Protein AF-A0A449A9C9-F1 (afdb_monomer)

Mean predicted aligned error: 10.98 Å

Secondary structure (DSSP, 8-state):
--------------------------PPP-BPPS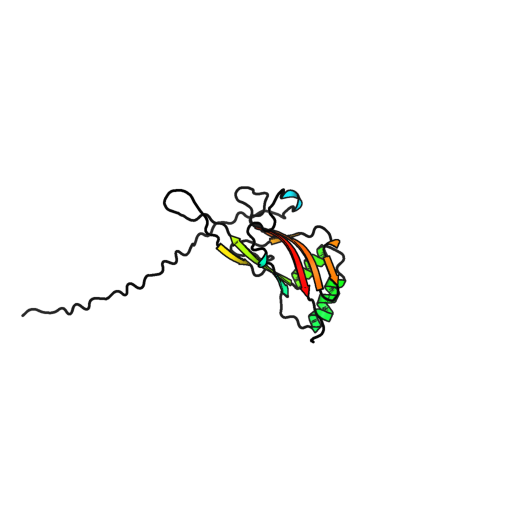---TTS--SPPTTBTB-GGG-EEEESS---HHHIIIIIHHHHHT--SHHHHHHHHHHHEEEEEEEEEEE----SSS----EEEEEEES-TTS--TTT-PEEEE-S-GGGEEEETTEEEEEEEEEESBEETTEEEEESSEEEEEEEEE------

Solvent-accessible surface area (backbone atoms only — not comparable to full-atom values): 11476 Å² total; per-residue (Å²): 142,85,79,87,77,87,79,78,72,78,79,70,75,78,63,77,72,75,74,70,74,70,83,81,68,87,69,82,76,50,69,56,83,76,81,85,62,81,87,67,46,70,95,62,62,77,34,30,44,38,47,76,89,46,63,42,62,46,63,68,59,94,68,51,55,65,50,24,50,73,50,49,38,54,54,61,69,66,49,84,46,62,67,52,46,54,48,53,40,68,74,47,42,32,42,25,37,32,36,43,45,78,56,83,72,94,70,89,74,82,92,79,74,82,60,68,46,80,43,79,38,74,36,43,81,43,78,40,99,88,52,43,26,38,49,81,46,61,97,50,64,83,45,46,47,74,55,96,44,30,42,36,35,48,38,36,38,36,23,40,27,30,28,93,92,40,77,75,31,51,48,31,30,36,67,48,75,46,65,43,75,42,41,73,81,85,126

Foldseek 3Di:
DDDDDDPPPPPPPPPPPPPPVVPPDLDDFDFFPDDAPPVQAPPDDAQQQWDPVFKAKDWPDPDDLCCLVPPLLVQLVPDDDPVSVVVSCVVTMFIKTWGFAADADDDPDDDDDDDTDTDIGRGLQAQDSRFGHKDKDAPDPVQWDADPQKTKHWIKIATSGPDPVDSSHGSGIHTDIYIDRRHDDDD

Organism: NCBI:txid2112

Sequence (187 aa):
MKKIIKLLAPIAALSPTLIASSCFLDGSYNIHQGNWDFNSFGNIENYKNIDKNSIKINFKNNYSVDFQNNVIAPKIKNVKTIEDLKRVINEHFIISITALRPHSGWGDGYAQFNHIHIENIPNVFLDHEKVLHFQMHIDSIENFKFENNIMRLKAKFASKNFDKNNKNQPLYYFEHELQIKVGGQNG

pLDDT: mean 81.36, std 21.37, range [32.97, 98.19]

Structure (mmCIF, N/CA/C/O backbone):
data_AF-A0A449A9C9-F1
#
_entry.id   AF-A0A449A9C9-F1
#
loop_
_atom_site.group_PDB
_atom_site.id
_atom_site.type_symbol
_atom_site.label_atom_id
_atom_site.label_alt_id
_atom_site.label_comp_id
_atom_site.label_asym_id
_atom_site.label_entity_id
_atom_site.label_seq_id
_atom_site.pdbx_PDB_ins_code
_atom_site.Cartn_x
_atom_site.Cartn_y
_atom_site.Cartn_z
_atom_site.occupancy
_atom_site.B_iso_or_equiv
_atom_site.auth_seq_id
_atom_site.auth_comp_id
_atom_site.auth_asym_id
_atom_site.auth_atom_id
_atom_site.pdbx_PDB_model_num
ATOM 1 N N . MET A 1 1 ? -3.909 -66.133 -53.786 1.00 42.31 1 MET A N 1
ATOM 2 C CA . MET A 1 1 ? -2.986 -65.762 -52.688 1.00 42.31 1 MET A CA 1
ATOM 3 C C . MET A 1 1 ? -2.511 -64.332 -52.885 1.00 42.31 1 MET A C 1
ATOM 5 O O . MET A 1 1 ? -1.804 -64.094 -53.853 1.00 42.31 1 MET A O 1
ATOM 9 N N . LYS A 1 2 ? -2.885 -63.410 -51.993 1.00 36.81 2 LYS A N 1
ATOM 10 C CA . LYS A 1 2 ? -2.014 -62.383 -51.387 1.00 36.81 2 LYS A CA 1
ATOM 11 C C . LYS A 1 2 ? -2.851 -61.545 -50.413 1.00 36.81 2 LYS A C 1
ATOM 13 O O . LYS A 1 2 ? -4.036 -61.320 -50.620 1.00 36.81 2 LYS A O 1
ATOM 18 N N . LYS A 1 3 ? -2.217 -61.262 -49.284 1.00 37.94 3 LYS A N 1
ATOM 19 C CA . LYS A 1 3 ? -2.740 -60.792 -48.002 1.00 37.94 3 LYS A CA 1
ATOM 20 C C . LYS A 1 3 ? -2.962 -59.272 -47.995 1.00 37.94 3 LYS A C 1
ATOM 22 O O . LYS A 1 3 ? -2.182 -58.593 -48.644 1.00 37.94 3 LYS A O 1
ATOM 27 N N . ILE A 1 4 ? -3.957 -58.838 -47.199 1.00 48.44 4 ILE A N 1
ATOM 28 C CA . ILE A 1 4 ? -3.949 -57.777 -46.152 1.00 48.44 4 ILE A CA 1
ATOM 29 C C . ILE A 1 4 ? -3.429 -56.399 -46.646 1.00 48.44 4 ILE A C 1
ATOM 31 O O . ILE A 1 4 ? -2.386 -56.299 -47.265 1.00 48.44 4 ILE A O 1
ATOM 35 N N . ILE A 1 5 ? -4.109 -55.275 -46.417 1.00 48.53 5 ILE A N 1
ATOM 36 C CA . ILE A 1 5 ? -4.079 -54.543 -45.143 1.00 48.53 5 ILE A CA 1
ATOM 37 C C . ILE A 1 5 ? -5.281 -53.591 -45.089 1.00 48.53 5 ILE A C 1
ATOM 39 O O . ILE A 1 5 ? -5.462 -52.741 -45.957 1.00 48.53 5 ILE A O 1
ATOM 43 N N . LYS A 1 6 ? -6.084 -53.733 -44.024 1.00 43.62 6 LYS A N 1
ATOM 44 C CA . LYS A 1 6 ? -6.987 -52.693 -43.525 1.00 43.62 6 LYS A CA 1
ATOM 45 C C . LYS A 1 6 ? -6.141 -51.455 -43.237 1.00 43.62 6 LYS A C 1
ATOM 47 O O . LYS A 1 6 ? -5.409 -51.443 -42.250 1.00 43.62 6 LYS A O 1
ATOM 52 N N . LEU A 1 7 ? -6.234 -50.431 -44.077 1.00 38.59 7 LEU A N 1
ATOM 53 C CA . LEU A 1 7 ? -5.690 -49.125 -43.742 1.00 38.59 7 LEU 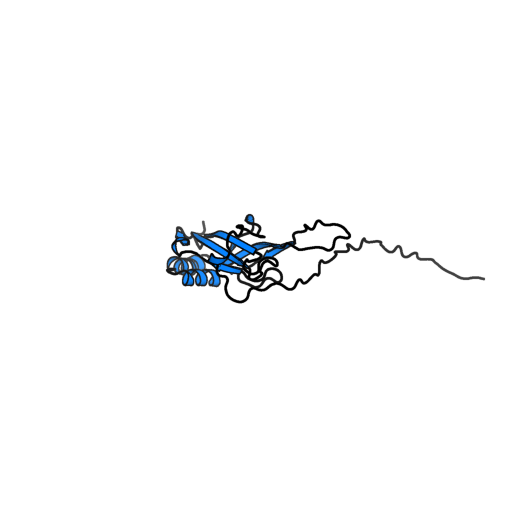A CA 1
ATOM 54 C C . LEU A 1 7 ? -6.722 -48.419 -42.856 1.00 38.59 7 LEU A C 1
ATOM 56 O O . LEU A 1 7 ? -7.637 -47.753 -43.333 1.00 38.59 7 LEU A O 1
ATOM 60 N N . LEU A 1 8 ? -6.609 -48.637 -41.545 1.00 44.25 8 LEU A N 1
ATOM 61 C CA . LEU A 1 8 ? -7.121 -47.695 -40.558 1.00 44.25 8 LEU A CA 1
ATOM 62 C C . LEU A 1 8 ? -6.319 -46.411 -40.765 1.00 44.25 8 LEU A C 1
ATOM 64 O O . LEU A 1 8 ? -5.184 -46.312 -40.304 1.00 44.25 8 LEU A O 1
ATOM 68 N N . ALA A 1 9 ? -6.870 -45.465 -41.521 1.00 50.06 9 ALA A N 1
ATOM 69 C CA . ALA A 1 9 ? -6.337 -44.116 -41.528 1.00 50.06 9 ALA A CA 1
ATOM 70 C C . ALA A 1 9 ? -6.459 -43.588 -40.091 1.00 50.06 9 ALA A C 1
ATOM 72 O O . ALA A 1 9 ? -7.579 -43.538 -39.569 1.00 50.06 9 ALA A O 1
ATOM 73 N N . PRO A 1 10 ? -5.359 -43.205 -39.422 1.00 43.97 10 PRO A N 1
ATOM 74 C CA . PRO A 1 10 ? -5.497 -42.349 -38.272 1.00 43.97 10 PRO A CA 1
ATOM 75 C C . PRO A 1 10 ? -5.980 -41.026 -38.858 1.00 43.97 10 PRO A C 1
ATOM 77 O O . PRO A 1 10 ? -5.211 -40.289 -39.475 1.00 43.97 10 PRO A O 1
ATOM 80 N N . ILE A 1 11 ? -7.268 -40.725 -38.702 1.00 45.84 11 ILE A N 1
ATOM 81 C CA . ILE A 1 11 ? -7.690 -39.330 -38.666 1.00 45.84 11 ILE A CA 1
ATOM 82 C C . ILE A 1 11 ? -7.036 -38.814 -37.391 1.00 45.84 11 ILE A C 1
ATOM 84 O O . ILE A 1 11 ? -7.603 -38.885 -36.303 1.00 45.84 11 ILE A O 1
ATOM 88 N N . ALA A 1 12 ? -5.769 -38.420 -37.521 1.00 43.41 12 ALA A N 1
ATOM 89 C CA . ALA A 1 12 ? -5.121 -37.555 -36.574 1.00 43.41 12 ALA A CA 1
ATOM 90 C C . ALA A 1 12 ? -6.072 -36.374 -36.468 1.00 43.41 12 ALA A C 1
ATOM 92 O O . ALA A 1 12 ? -6.245 -35.611 -37.421 1.00 43.41 12 ALA A O 1
ATOM 93 N N . ALA A 1 13 ? -6.783 -36.317 -35.347 1.00 45.41 13 ALA A N 1
ATOM 94 C CA . ALA A 1 13 ? -7.479 -35.129 -34.946 1.00 45.41 13 ALA A CA 1
ATOM 95 C C . ALA 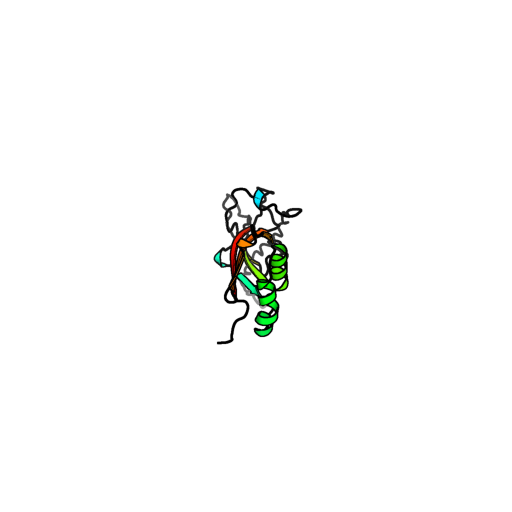A 1 13 ? -6.416 -34.034 -34.980 1.00 45.41 13 ALA A C 1
ATOM 97 O O . ALA A 1 13 ? -5.557 -33.954 -34.106 1.00 45.41 13 ALA A O 1
ATOM 98 N N . LEU A 1 14 ? -6.453 -33.212 -36.026 1.00 42.62 14 LEU A N 1
ATOM 99 C CA . LEU A 1 14 ? -5.894 -31.875 -36.001 1.00 42.62 14 LEU A CA 1
ATOM 100 C C . LEU A 1 14 ? -6.791 -31.084 -35.047 1.00 42.62 14 LEU A C 1
ATOM 102 O O . LEU A 1 14 ? -7.504 -30.169 -35.442 1.00 42.62 14 LEU A O 1
ATOM 106 N N . SER A 1 15 ? -6.811 -31.482 -33.772 1.00 43.31 15 SER A N 1
ATOM 107 C CA . SER A 1 15 ? -7.037 -30.527 -32.711 1.00 43.31 15 SER A CA 1
ATOM 108 C C . SER A 1 15 ? -5.960 -29.482 -32.948 1.00 43.31 15 SER A C 1
ATOM 110 O O . SER A 1 15 ? -4.783 -29.862 -32.937 1.00 43.31 15 SER A O 1
ATOM 112 N N . PRO A 1 16 ? -6.312 -28.218 -33.236 1.00 40.22 16 PRO A N 1
ATOM 113 C CA . PRO A 1 16 ? -5.324 -27.171 -33.180 1.00 40.22 16 PRO A CA 1
ATOM 114 C C . PRO A 1 16 ? -4.798 -27.265 -31.757 1.00 40.22 16 PRO A C 1
ATOM 116 O O . PRO A 1 16 ? -5.500 -26.951 -30.796 1.00 40.22 16 PRO A O 1
ATOM 119 N N . THR A 1 17 ? -3.591 -27.806 -31.607 1.00 41.62 17 THR A N 1
ATOM 120 C CA . THR A 1 17 ? -2.765 -27.485 -30.466 1.00 41.62 17 THR A CA 1
ATOM 121 C C . THR A 1 17 ? -2.724 -25.979 -30.529 1.00 41.62 17 THR A C 1
ATOM 123 O O . THR A 1 17 ? -2.047 -25.410 -31.384 1.00 41.62 17 THR A O 1
ATOM 126 N N . LEU A 1 18 ? -3.569 -25.349 -29.711 1.00 36.06 18 LEU A N 1
ATOM 127 C CA . LEU A 1 18 ? -3.350 -24.012 -29.226 1.00 36.06 18 LEU A CA 1
ATOM 128 C C . LEU A 1 18 ? -1.915 -24.078 -28.744 1.00 36.06 18 LEU A C 1
ATOM 130 O O . LEU A 1 18 ? -1.626 -24.590 -27.663 1.00 36.06 18 LEU A O 1
ATOM 134 N N . ILE A 1 19 ? -1.006 -23.652 -29.613 1.00 39.28 19 ILE A N 1
ATOM 135 C CA . ILE A 1 19 ? 0.310 -23.223 -29.219 1.00 39.28 19 ILE A CA 1
ATOM 136 C C . ILE A 1 19 ? -0.028 -21.982 -28.406 1.00 39.28 19 ILE A C 1
ATOM 138 O O . ILE A 1 19 ? -0.029 -20.859 -28.899 1.00 39.28 19 ILE A O 1
ATOM 142 N N . ALA A 1 20 ? -0.426 -22.205 -27.153 1.00 38.62 20 ALA A N 1
ATOM 143 C CA . ALA A 1 20 ? -0.107 -21.293 -26.097 1.00 38.62 20 ALA A CA 1
ATOM 144 C C . ALA A 1 20 ? 1.412 -21.249 -26.173 1.00 38.62 20 ALA A C 1
ATOM 146 O O . ALA A 1 20 ? 2.104 -22.112 -25.634 1.00 38.62 20 ALA A O 1
ATOM 147 N N . SER A 1 21 ? 1.921 -20.306 -26.964 1.00 32.97 21 SER A N 1
ATOM 148 C CA . SER A 1 21 ? 3.245 -19.767 -26.770 1.00 32.97 21 SER A CA 1
ATOM 149 C C . SER A 1 21 ? 3.196 -19.240 -25.350 1.00 32.97 21 SER A C 1
ATOM 151 O O . SER A 1 21 ? 2.770 -18.116 -25.084 1.00 32.97 21 SER A O 1
ATOM 153 N N . SER A 1 22 ? 3.482 -20.131 -24.410 1.00 34.62 22 SER A N 1
ATOM 154 C CA . SER A 1 22 ? 3.768 -19.763 -23.056 1.00 34.62 22 SER A CA 1
ATOM 155 C C . SER A 1 22 ? 4.972 -18.853 -23.209 1.00 34.62 22 SER A C 1
ATOM 157 O O . SER A 1 22 ? 6.053 -19.275 -23.618 1.00 34.62 22 SER A O 1
ATOM 159 N N . CYS A 1 23 ? 4.749 -17.556 -23.022 1.00 42.91 23 CYS A N 1
ATOM 160 C CA . CYS A 1 23 ? 5.814 -16.574 -22.944 1.00 42.91 23 CYS A CA 1
ATOM 161 C C . CYS A 1 23 ? 6.600 -16.854 -21.652 1.00 42.91 23 CYS A C 1
ATOM 163 O O . CYS A 1 23 ? 6.570 -16.072 -20.707 1.00 42.91 23 CYS A O 1
ATOM 165 N N . PHE A 1 24 ? 7.273 -18.005 -21.590 1.00 40.19 24 PHE A N 1
ATOM 166 C CA . PHE A 1 24 ? 8.326 -18.310 -20.640 1.00 40.19 24 PHE A CA 1
ATOM 167 C C . PHE A 1 24 ? 9.557 -17.544 -21.100 1.00 40.19 24 PHE A C 1
ATOM 169 O O . PHE A 1 24 ? 10.458 -18.061 -21.753 1.00 40.19 24 PHE A O 1
ATOM 176 N N . LEU A 1 25 ? 9.560 -16.262 -20.7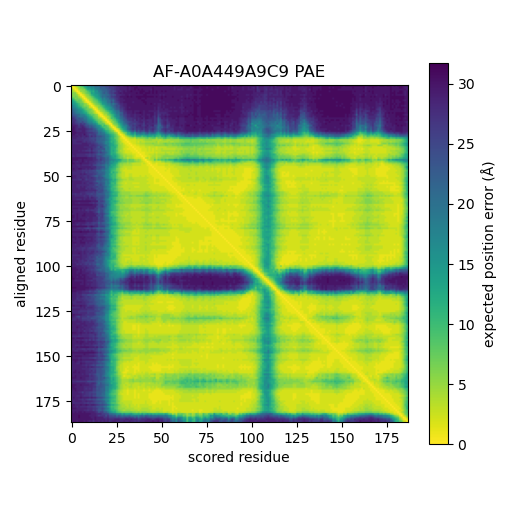72 1.00 41.81 25 LEU A N 1
ATOM 177 C CA . LEU A 1 25 ? 10.783 -15.500 -20.638 1.00 41.81 25 LEU A CA 1
ATOM 178 C C . LEU A 1 25 ? 10.802 -15.019 -19.195 1.00 41.81 25 LEU A C 1
ATOM 180 O O . LEU A 1 25 ? 10.243 -13.976 -18.851 1.00 41.81 25 LEU A O 1
ATOM 184 N N . ASP A 1 26 ? 11.415 -15.839 -18.341 1.00 46.81 26 ASP A N 1
ATOM 185 C CA . ASP A 1 26 ? 11.980 -15.394 -17.074 1.00 46.81 26 ASP A CA 1
ATOM 186 C C . ASP A 1 26 ? 13.019 -14.313 -17.378 1.00 46.81 26 ASP A C 1
ATOM 188 O O . ASP A 1 26 ? 14.209 -14.566 -17.553 1.00 46.81 26 ASP A O 1
ATOM 192 N N . GLY A 1 27 ? 12.543 -13.078 -17.514 1.00 49.19 27 GLY A N 1
ATOM 193 C CA . GLY A 1 27 ? 13.402 -11.914 -17.459 1.00 49.19 27 GLY A CA 1
ATOM 194 C C . GLY A 1 27 ? 13.951 -11.810 -16.044 1.00 49.19 27 GLY A C 1
ATOM 195 O O . GLY A 1 27 ? 13.183 -11.713 -15.088 1.00 49.19 27 GLY A O 1
ATOM 196 N N . SER A 1 28 ? 15.273 -11.825 -15.901 1.00 57.38 28 SER A N 1
ATOM 197 C CA . SER A 1 28 ? 15.918 -11.422 -14.658 1.00 57.38 28 SER A CA 1
ATOM 198 C C . SER A 1 28 ? 15.493 -9.989 -14.322 1.00 57.38 28 SER A C 1
ATOM 200 O O . SER A 1 28 ? 15.619 -9.078 -15.145 1.00 57.38 28 SER A O 1
ATOM 202 N N . TYR A 1 29 ? 14.935 -9.778 -13.127 1.00 69.50 29 TYR A N 1
ATOM 203 C CA . TYR A 1 29 ? 14.578 -8.432 -12.685 1.00 69.50 29 TYR A CA 1
ATOM 204 C C . TYR A 1 29 ? 15.828 -7.629 -12.390 1.00 69.50 29 TYR A C 1
ATOM 206 O O . TYR A 1 29 ? 16.817 -8.116 -11.842 1.00 69.50 29 TYR A O 1
ATOM 214 N N . ASN A 1 30 ? 15.725 -6.349 -12.690 1.00 77.75 30 ASN A N 1
ATOM 215 C CA . ASN A 1 30 ? 16.670 -5.360 -12.242 1.00 77.75 30 ASN A CA 1
ATOM 216 C C . ASN A 1 30 ? 16.266 -4.922 -10.831 1.00 77.75 30 ASN A C 1
ATOM 218 O O . ASN A 1 30 ? 15.317 -4.160 -10.655 1.00 77.75 30 ASN A O 1
ATOM 222 N N . ILE A 1 31 ? 16.956 -5.451 -9.819 1.00 87.56 31 ILE A N 1
ATOM 223 C CA . ILE A 1 31 ? 16.610 -5.225 -8.411 1.00 87.56 31 ILE A CA 1
ATOM 224 C C . ILE A 1 31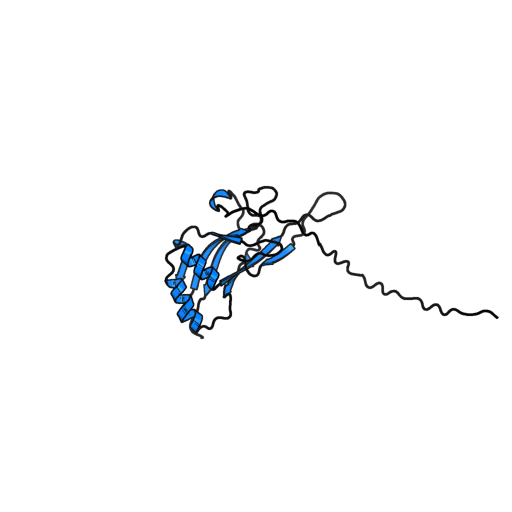 ? 17.392 -4.037 -7.859 1.00 87.56 31 ILE A C 1
ATOM 226 O O . ILE A 1 31 ? 18.626 -4.043 -7.846 1.00 87.56 31 ILE A O 1
ATOM 230 N N . HIS A 1 32 ? 16.678 -3.035 -7.351 1.00 88.56 32 HIS A N 1
ATOM 231 C CA . HIS A 1 32 ? 17.282 -1.894 -6.676 1.00 88.56 32 HIS A CA 1
ATOM 232 C C . HIS A 1 32 ? 17.856 -2.328 -5.322 1.00 88.56 32 HIS A C 1
ATOM 234 O O . HIS A 1 32 ? 17.155 -2.933 -4.503 1.00 88.56 32 HIS A O 1
ATOM 240 N N . GLN A 1 33 ? 19.126 -2.015 -5.071 1.00 89.69 33 GLN A N 1
ATOM 241 C CA . GLN A 1 33 ? 19.800 -2.321 -3.808 1.00 89.69 33 GLN A CA 1
ATOM 242 C C . GLN A 1 33 ? 19.533 -1.202 -2.794 1.00 89.69 33 GLN A C 1
ATOM 244 O O . GLN A 1 33 ? 19.729 -0.036 -3.108 1.00 89.69 33 GLN A O 1
ATOM 249 N N . GLY A 1 34 ? 19.099 -1.550 -1.579 1.00 89.75 34 GLY A N 1
ATOM 250 C CA . GLY A 1 34 ? 18.759 -0.566 -0.538 1.00 89.75 34 GLY A CA 1
ATOM 251 C C . GLY A 1 34 ? 17.343 0.016 -0.637 1.00 89.75 34 GLY A C 1
ATOM 252 O O . GLY A 1 34 ? 16.503 -0.477 -1.389 1.00 89.75 34 GLY A O 1
ATOM 253 N N . ASN A 1 35 ? 17.039 1.015 0.189 1.00 93.19 35 ASN A N 1
ATOM 254 C CA . ASN A 1 35 ? 15.736 1.679 0.171 1.00 93.19 35 ASN A CA 1
ATOM 255 C C . ASN A 1 35 ? 15.709 2.774 -0.888 1.00 93.19 35 ASN A C 1
ATOM 257 O O . ASN A 1 35 ? 16.677 3.512 -1.039 1.00 93.19 35 ASN A O 1
ATOM 261 N N . TRP A 1 36 ? 14.572 2.912 -1.556 1.00 94.50 36 TRP A N 1
ATOM 262 C CA . TRP A 1 36 ? 14.305 4.049 -2.408 1.00 94.50 36 TRP A CA 1
ATOM 263 C C . TRP A 1 36 ? 14.314 5.350 -1.607 1.00 94.50 36 TRP A C 1
ATOM 265 O O . TRP A 1 36 ? 13.646 5.465 -0.575 1.00 94.50 36 TRP A O 1
ATOM 275 N N . ASP A 1 37 ? 14.998 6.355 -2.144 1.00 92.94 37 ASP A N 1
ATOM 276 C CA . ASP A 1 37 ? 14.763 7.746 -1.782 1.00 92.94 37 ASP A CA 1
ATOM 277 C C . ASP A 1 37 ? 13.642 8.305 -2.666 1.00 92.94 37 ASP A C 1
ATOM 279 O O . ASP A 1 37 ? 13.859 8.661 -3.825 1.00 92.94 37 ASP A O 1
ATOM 283 N N . PHE A 1 38 ? 12.431 8.381 -2.116 1.00 92.44 38 PHE A N 1
ATOM 284 C CA . PHE A 1 38 ? 11.243 8.853 -2.834 1.00 92.44 38 PHE A CA 1
ATOM 285 C C . PHE A 1 38 ? 11.354 10.310 -3.301 1.00 92.44 38 PHE A C 1
ATOM 287 O O . PHE A 1 38 ? 10.654 10.697 -4.235 1.00 92.44 38 PHE A O 1
ATOM 294 N N . ASN A 1 39 ? 12.243 11.106 -2.700 1.00 88.06 39 ASN A N 1
ATOM 295 C CA . ASN A 1 39 ? 12.481 12.487 -3.119 1.00 88.06 39 ASN A CA 1
ATOM 296 C C . ASN A 1 39 ? 13.391 12.576 -4.355 1.00 88.06 39 ASN A C 1
ATOM 298 O O . ASN A 1 39 ? 13.440 13.615 -5.010 1.00 88.06 39 ASN A O 1
ATOM 302 N N . SER A 1 40 ? 14.092 11.491 -4.700 1.00 88.31 40 SER A N 1
ATOM 303 C CA . SER A 1 40 ? 15.068 11.457 -5.796 1.00 88.31 40 SER A CA 1
ATOM 304 C C . SER A 1 40 ? 14.484 11.072 -7.162 1.00 88.31 40 SER A C 1
ATOM 306 O O . SER A 1 40 ? 15.175 11.171 -8.175 1.00 88.31 40 SER A O 1
ATOM 308 N N . PHE A 1 41 ? 13.214 10.648 -7.227 1.00 87.44 41 PHE A N 1
ATOM 309 C CA . PHE A 1 41 ? 12.618 10.072 -8.442 1.00 87.44 41 PHE A CA 1
ATOM 310 C C . PHE A 1 41 ? 12.473 11.049 -9.625 1.00 87.44 41 PHE A C 1
ATOM 312 O O . PHE A 1 41 ? 12.287 10.608 -10.764 1.00 87.44 41 PHE A O 1
ATOM 319 N N . GLY A 1 42 ? 12.582 12.361 -9.398 1.00 76.38 42 GLY A N 1
ATOM 320 C CA . GLY A 1 42 ? 12.319 13.378 -10.419 1.00 76.38 42 GLY A CA 1
ATOM 321 C C . GLY A 1 42 ? 10.853 13.366 -10.880 1.00 76.38 42 GLY A C 1
ATOM 3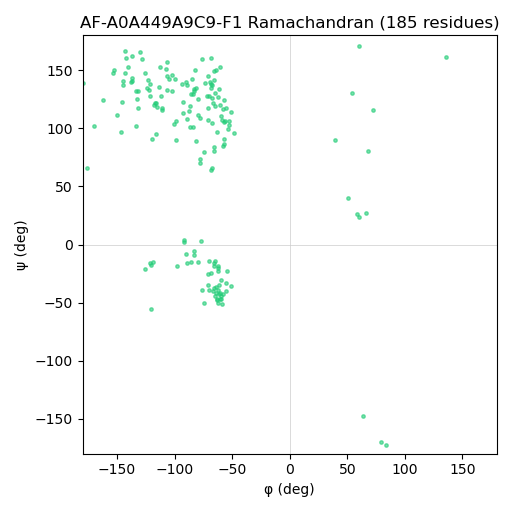22 O O . GLY A 1 42 ? 9.956 13.045 -10.102 1.00 76.38 42 GLY A O 1
ATOM 323 N N . ASN A 1 43 ? 10.602 13.691 -12.154 1.00 84.44 43 ASN A N 1
ATOM 324 C CA . ASN A 1 43 ? 9.260 13.669 -12.752 1.00 84.44 43 ASN A CA 1
ATOM 325 C C . ASN A 1 43 ? 8.831 12.235 -13.102 1.00 84.44 43 ASN A C 1
ATOM 327 O O . ASN A 1 43 ? 8.836 11.844 -14.270 1.00 84.44 43 ASN A O 1
ATOM 331 N N . ILE A 1 44 ? 8.492 11.437 -12.092 1.00 89.62 44 ILE A N 1
ATOM 332 C CA . ILE A 1 44 ? 7.871 10.128 -12.298 1.00 89.62 44 ILE A CA 1
ATOM 333 C C . ILE A 1 44 ? 6.360 10.281 -12.506 1.00 89.62 44 ILE A C 1
ATOM 335 O O . ILE A 1 44 ? 5.680 10.979 -11.754 1.00 89.62 44 ILE A O 1
ATOM 339 N N . GLU A 1 45 ? 5.826 9.630 -13.537 1.00 91.44 45 GLU A N 1
ATOM 340 C CA . GLU A 1 45 ? 4.385 9.593 -13.783 1.00 91.44 45 GLU A CA 1
ATOM 341 C C . GLU A 1 45 ? 3.669 8.855 -12.640 1.00 91.44 45 GLU A C 1
ATOM 343 O O . GLU A 1 45 ? 4.059 7.749 -12.254 1.00 91.44 45 GLU A O 1
ATOM 348 N N . ASN A 1 46 ? 2.610 9.455 -12.087 1.00 95.81 46 ASN A N 1
ATOM 349 C CA . ASN A 1 46 ? 1.776 8.755 -11.116 1.00 95.81 46 ASN A CA 1
ATOM 350 C C . ASN A 1 46 ? 1.030 7.598 -11.807 1.00 95.81 46 ASN A C 1
ATOM 352 O O . ASN A 1 46 ? 0.485 7.786 -12.888 1.00 95.81 46 ASN A O 1
ATOM 356 N N . TYR A 1 47 ? 0.961 6.432 -11.161 1.00 95.44 47 TYR A N 1
ATOM 357 C CA . TYR A 1 47 ? 0.442 5.176 -11.721 1.00 95.44 47 TYR A CA 1
ATOM 358 C C . TYR A 1 47 ? 1.283 4.596 -12.871 1.00 95.44 47 TYR A C 1
ATOM 360 O O . TYR A 1 47 ? 0.767 3.842 -13.697 1.00 95.44 47 TYR A O 1
ATOM 368 N N . LYS A 1 48 ? 2.593 4.883 -12.909 1.00 93.88 48 LYS A N 1
ATOM 369 C CA . LYS A 1 48 ? 3.537 4.251 -13.842 1.00 93.88 48 LYS A CA 1
ATOM 370 C C . LYS A 1 48 ? 3.401 2.727 -13.779 1.00 93.88 48 LYS A C 1
ATOM 372 O O . LYS A 1 48 ? 3.738 2.112 -12.765 1.00 93.88 48 LYS A O 1
ATOM 377 N N . ASN A 1 49 ? 2.946 2.135 -14.886 1.00 92.62 49 ASN A N 1
ATOM 378 C CA . ASN A 1 49 ? 2.722 0.697 -15.058 1.00 92.62 49 ASN A CA 1
ATOM 379 C C . ASN A 1 49 ? 1.736 0.070 -14.050 1.00 92.62 49 ASN A C 1
ATOM 381 O O . ASN A 1 49 ? 1.812 -1.127 -13.781 1.00 92.62 49 ASN A O 1
ATOM 385 N N . ILE A 1 50 ? 0.802 0.844 -13.494 1.00 95.38 50 ILE A N 1
ATOM 386 C CA . ILE A 1 50 ? -0.224 0.366 -12.556 1.00 95.38 50 ILE A CA 1
ATOM 387 C C . ILE A 1 50 ? -1.609 0.717 -13.095 1.00 95.38 50 ILE A C 1
ATOM 389 O O . ILE A 1 50 ? -1.854 1.855 -13.488 1.00 95.38 50 ILE A O 1
ATOM 393 N N . ASP A 1 51 ? -2.548 -0.229 -13.057 1.00 95.62 51 ASP A N 1
ATOM 394 C CA . ASP A 1 51 ? -3.955 0.114 -13.264 1.00 95.62 51 ASP A CA 1
ATOM 395 C C . ASP A 1 51 ? -4.470 0.880 -12.038 1.00 95.62 51 ASP A C 1
ATOM 397 O O . ASP A 1 51 ? -4.697 0.306 -10.970 1.00 95.62 51 ASP A O 1
ATOM 401 N N . LYS A 1 52 ? -4.682 2.188 -12.193 1.00 95.19 52 LYS A N 1
ATOM 402 C CA . LYS A 1 52 ? -5.182 3.080 -11.139 1.00 95.19 52 LYS A CA 1
ATOM 403 C C . LYS A 1 52 ? -6.448 2.561 -10.448 1.00 95.19 52 LYS A C 1
ATOM 405 O O . LYS A 1 52 ? -6.604 2.771 -9.247 1.00 95.19 52 LYS A O 1
ATOM 410 N N . ASN A 1 53 ? -7.345 1.899 -11.177 1.00 95.81 53 ASN A N 1
ATOM 411 C CA . ASN A 1 53 ? -8.634 1.454 -10.639 1.00 95.81 53 ASN A CA 1
ATOM 412 C C . ASN A 1 53 ? -8.538 0.123 -9.876 1.00 95.81 53 ASN A C 1
ATOM 414 O O . ASN A 1 53 ? -9.497 -0.297 -9.226 1.00 95.81 53 ASN A O 1
ATOM 418 N N . SER A 1 54 ? -7.388 -0.548 -9.947 1.00 96.62 54 SER A N 1
ATOM 419 C CA . SER A 1 54 ? -7.156 -1.843 -9.304 1.00 96.62 54 SER A CA 1
ATOM 420 C C . SER A 1 54 ? -6.703 -1.742 -7.844 1.00 96.62 54 SER A C 1
ATOM 422 O O . SER A 1 54 ? -6.742 -2.744 -7.126 1.00 96.62 54 SER A O 1
ATOM 424 N N . ILE A 1 55 ? -6.275 -0.556 -7.399 1.00 97.94 55 ILE A N 1
ATOM 425 C CA . ILE A 1 55 ? -5.660 -0.357 -6.085 1.00 97.94 55 ILE A CA 1
ATOM 426 C C . ILE A 1 55 ? -6.721 -0.500 -5.000 1.00 97.94 55 ILE A C 1
ATOM 428 O O . ILE A 1 55 ? -7.678 0.269 -4.927 1.00 97.94 55 ILE A O 1
ATOM 432 N N . LYS A 1 56 ? -6.547 -1.502 -4.140 1.00 96.94 56 LYS A N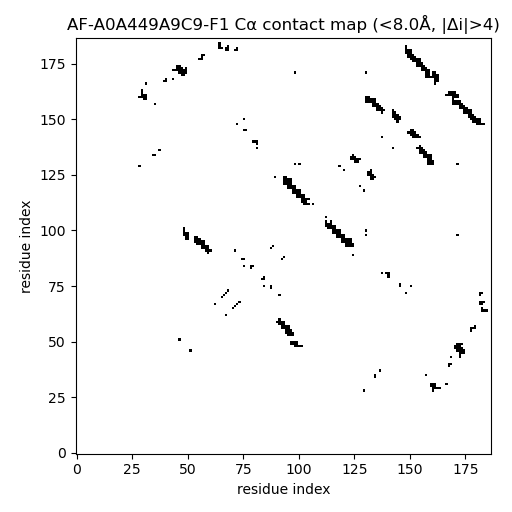 1
ATOM 433 C CA . LYS A 1 56 ? -7.482 -1.810 -3.056 1.00 96.94 56 LYS A CA 1
ATOM 434 C C . LYS A 1 56 ? -6.722 -2.123 -1.783 1.00 96.94 56 LYS A C 1
ATOM 436 O O . LYS A 1 56 ? -5.710 -2.815 -1.813 1.00 96.94 56 LYS A O 1
ATOM 441 N N . ILE A 1 57 ? -7.247 -1.656 -0.659 1.00 97.50 57 ILE A N 1
ATOM 442 C CA . ILE A 1 57 ? -6.802 -2.046 0.677 1.00 97.50 57 ILE A CA 1
ATOM 443 C C . ILE A 1 57 ? -7.861 -2.957 1.297 1.00 97.50 57 ILE A C 1
ATOM 445 O O . ILE A 1 57 ? -9.050 -2.659 1.236 1.00 97.50 57 ILE A O 1
ATOM 449 N N . ASN A 1 58 ? -7.430 -4.072 1.879 1.00 96.94 58 ASN A N 1
ATOM 450 C CA . ASN A 1 58 ? -8.297 -5.051 2.533 1.00 96.94 58 ASN A CA 1
ATOM 451 C C . ASN A 1 58 ? -7.669 -5.508 3.850 1.00 96.94 58 ASN A C 1
ATOM 453 O O . ASN A 1 58 ? -6.464 -5.363 4.059 1.00 96.94 58 ASN A O 1
ATOM 457 N N . PHE A 1 59 ? -8.461 -6.105 4.737 1.00 97.00 59 PHE A N 1
ATOM 458 C CA . PHE A 1 59 ? -7.910 -6.793 5.903 1.00 97.00 59 PHE A CA 1
ATOM 459 C C . PHE A 1 59 ? -7.098 -8.023 5.484 1.00 97.00 59 PHE A C 1
ATOM 461 O O . PHE A 1 59 ? -7.495 -8.749 4.576 1.00 97.00 59 PHE A O 1
ATOM 468 N N . LYS A 1 60 ? -5.979 -8.287 6.174 1.00 95.62 60 LYS A N 1
ATOM 469 C CA . LYS A 1 60 ? -5.167 -9.498 5.942 1.00 95.62 60 LYS A CA 1
ATOM 470 C C . LYS A 1 60 ? -5.940 -10.785 6.220 1.00 95.62 60 LYS A C 1
ATOM 472 O O . LYS A 1 60 ? -5.708 -11.788 5.561 1.00 95.62 60 LYS A O 1
ATOM 477 N N . ASN A 1 61 ? -6.821 -10.745 7.215 1.00 94.69 61 ASN A N 1
ATOM 478 C CA . ASN A 1 61 ? -7.605 -11.882 7.678 1.00 94.69 61 ASN A CA 1
ATOM 479 C C . ASN A 1 61 ? -9.082 -11.498 7.766 1.00 94.69 61 ASN A C 1
ATOM 481 O O . ASN A 1 61 ? -9.429 -10.316 7.805 1.00 94.69 61 ASN A O 1
ATOM 485 N N . ASN A 1 62 ? -9.948 -12.502 7.884 1.00 93.38 62 ASN A N 1
ATOM 486 C CA . ASN A 1 62 ? -11.369 -12.298 8.147 1.00 93.38 62 ASN A CA 1
ATOM 487 C C . ASN A 1 62 ? -11.614 -11.972 9.635 1.00 93.38 62 ASN A C 1
ATOM 489 O O . ASN A 1 62 ? -12.096 -12.808 10.399 1.00 93.38 62 ASN A O 1
ATOM 493 N N . TYR A 1 63 ? -11.197 -10.782 10.074 1.00 94.38 63 TYR A N 1
ATOM 494 C CA . TYR A 1 63 ? -11.372 -10.339 11.459 1.00 94.38 63 TYR A CA 1
ATOM 495 C C . TYR A 1 63 ? -12.849 -10.105 11.782 1.00 94.38 63 TYR A C 1
ATOM 497 O O . TYR A 1 63 ? -13.546 -9.417 11.033 1.00 94.38 63 TYR A O 1
ATOM 505 N N . SER A 1 64 ? -13.303 -10.595 12.938 1.00 94.75 64 SER A N 1
ATOM 506 C CA . SER A 1 64 ? -14.645 -10.295 13.442 1.00 94.75 64 SER A CA 1
ATOM 507 C C . SER A 1 64 ? -14.835 -8.793 13.666 1.00 94.75 64 SER A C 1
ATOM 509 O O . SER A 1 64 ? -13.879 -8.070 13.958 1.00 94.75 64 SER A O 1
ATOM 511 N N . VAL A 1 65 ? -16.081 -8.323 13.566 1.00 93.44 65 VAL A N 1
ATOM 512 C CA . VAL A 1 65 ? -16.441 -6.918 13.829 1.00 93.44 65 VAL A CA 1
ATOM 513 C C . VAL A 1 65 ? -15.981 -6.485 15.225 1.00 93.44 65 VAL A C 1
ATOM 515 O O . VAL A 1 65 ? -15.413 -5.406 15.375 1.00 93.44 65 VAL A O 1
ATOM 518 N N . ASP A 1 66 ? -16.111 -7.360 16.224 1.00 95.19 66 ASP A N 1
ATOM 519 C CA . ASP A 1 66 ? -15.631 -7.096 17.584 1.00 95.19 66 ASP A CA 1
ATOM 520 C C . ASP A 1 66 ? -14.112 -6.934 17.650 1.00 95.19 66 ASP A C 1
ATOM 522 O O . ASP A 1 66 ? -13.622 -6.023 18.313 1.00 95.19 66 ASP A O 1
ATOM 526 N N . PHE A 1 67 ? -13.343 -7.764 16.939 1.00 96.25 67 PHE A N 1
ATOM 527 C CA . PHE A 1 67 ? -11.888 -7.613 16.895 1.00 96.25 67 PHE A CA 1
ATOM 528 C C . PHE A 1 67 ? -11.485 -6.316 16.180 1.00 96.25 67 PHE A C 1
ATOM 530 O O . PHE A 1 67 ? -10.588 -5.600 16.631 1.00 96.25 67 PHE A O 1
ATOM 537 N N . GLN A 1 68 ? -12.180 -5.965 15.094 1.00 96.38 68 GLN A N 1
ATOM 538 C CA . GLN A 1 68 ? -11.965 -4.693 14.406 1.00 96.38 68 GLN A CA 1
ATOM 539 C C . GLN A 1 68 ? -12.248 -3.499 15.332 1.00 96.38 68 GLN A C 1
ATOM 541 O O . GLN A 1 68 ? -11.408 -2.607 15.427 1.00 96.38 68 GLN A O 1
ATOM 546 N N . ASN A 1 69 ? -13.373 -3.506 16.056 1.00 94.69 69 ASN A N 1
ATOM 547 C CA . ASN A 1 69 ? -13.791 -2.420 16.950 1.00 94.69 69 ASN A CA 1
ATOM 548 C C . ASN A 1 69 ? -12.925 -2.306 18.216 1.00 94.69 69 ASN A C 1
ATOM 550 O O . ASN A 1 69 ? -12.625 -1.197 18.648 1.00 94.69 69 ASN A O 1
ATOM 554 N N . ASN A 1 70 ? -12.523 -3.432 18.811 1.00 95.69 70 ASN A N 1
ATOM 555 C CA . ASN A 1 70 ? -11.882 -3.452 20.131 1.00 95.69 70 ASN A CA 1
ATOM 556 C C . ASN A 1 70 ? -10.351 -3.538 20.074 1.00 95.69 70 ASN A C 1
ATOM 558 O O . ASN A 1 70 ? -9.689 -3.226 21.061 1.00 95.69 70 ASN A O 1
ATOM 562 N N . VAL A 1 71 ? -9.775 -3.949 18.939 1.00 95.88 71 VAL A N 1
ATOM 563 C CA . VAL A 1 71 ? -8.318 -4.111 18.786 1.00 95.88 71 VAL A CA 1
ATOM 564 C C . VAL A 1 71 ? -7.773 -3.224 17.674 1.00 95.88 71 VAL A C 1
ATOM 566 O O . VAL A 1 71 ? -6.875 -2.419 17.917 1.00 95.88 71 VAL A O 1
ATOM 569 N N . ILE A 1 72 ? -8.308 -3.335 16.456 1.00 97.06 72 ILE A N 1
ATOM 570 C CA . ILE A 1 72 ? -7.723 -2.652 15.293 1.00 97.06 72 ILE A CA 1
ATOM 571 C C . ILE A 1 72 ? -8.021 -1.146 15.321 1.00 97.06 72 ILE A C 1
ATOM 573 O O . ILE A 1 72 ? -7.098 -0.340 15.209 1.00 97.06 72 ILE A O 1
ATOM 577 N N . ALA A 1 73 ? -9.280 -0.745 15.509 1.00 96.31 73 ALA A N 1
ATOM 578 C CA . ALA A 1 73 ? -9.673 0.664 15.536 1.00 96.31 73 ALA A CA 1
ATOM 579 C C . ALA A 1 73 ? -8.953 1.467 16.643 1.00 96.31 73 ALA A C 1
ATOM 581 O O . ALA A 1 73 ? -8.427 2.540 16.334 1.00 96.31 73 ALA A O 1
ATOM 582 N N . PRO A 1 74 ? -8.811 0.972 17.893 1.00 95.38 74 PRO A N 1
ATOM 583 C CA . PRO A 1 74 ? -8.020 1.655 18.915 1.00 95.38 74 PRO A CA 1
ATOM 584 C C . PRO A 1 74 ? -6.538 1.779 18.549 1.00 95.38 74 PRO A C 1
ATOM 586 O O . PRO A 1 74 ? -5.949 2.832 18.786 1.00 95.38 74 PRO A O 1
ATOM 589 N N . LYS A 1 75 ? -5.930 0.751 17.933 1.00 96.56 75 LYS A N 1
ATOM 590 C CA . LYS A 1 75 ? -4.545 0.837 17.438 1.00 96.56 75 LYS A CA 1
ATOM 591 C C . LYS A 1 75 ? -4.388 1.954 16.407 1.00 96.56 75 LYS A C 1
ATOM 593 O O . LYS A 1 75 ? -3.464 2.748 16.536 1.00 96.56 75 LYS A O 1
ATOM 598 N N . ILE A 1 76 ? -5.297 2.038 15.431 1.00 96.31 76 ILE A N 1
ATOM 599 C CA . ILE A 1 76 ? -5.292 3.082 14.393 1.00 96.31 76 ILE A CA 1
ATOM 600 C C . ILE A 1 76 ? -5.487 4.469 15.016 1.00 96.31 76 ILE A C 1
ATOM 602 O O . ILE A 1 76 ? -4.729 5.386 14.719 1.00 96.31 76 ILE A O 1
ATOM 606 N N . LYS A 1 77 ? -6.460 4.624 15.921 1.00 95.00 77 LYS A N 1
ATOM 607 C CA . LYS A 1 77 ? -6.749 5.899 16.600 1.00 95.00 77 LYS A CA 1
ATOM 608 C C . LYS A 1 77 ? -5.557 6.436 17.400 1.00 95.00 77 LYS A C 1
ATOM 610 O O . LYS A 1 77 ? -5.415 7.645 17.545 1.00 95.00 77 LYS A O 1
ATOM 615 N N . ASN A 1 78 ? -4.721 5.544 17.924 1.00 95.50 78 ASN A N 1
ATOM 616 C CA . ASN A 1 78 ? -3.566 5.892 18.749 1.00 95.50 78 ASN A CA 1
ATOM 617 C C . ASN A 1 78 ? -2.260 6.061 17.952 1.00 95.50 78 ASN A C 1
ATOM 619 O O . ASN A 1 78 ? -1.213 6.273 18.565 1.00 95.50 78 ASN A O 1
ATOM 623 N N . VAL A 1 79 ? -2.294 5.970 16.619 1.00 96.94 79 VAL A N 1
ATOM 624 C CA . VAL A 1 79 ? -1.130 6.236 15.763 1.00 96.94 79 VAL A CA 1
ATOM 625 C C . VAL A 1 79 ? -0.693 7.695 15.921 1.00 96.94 79 VAL A C 1
ATOM 627 O O . VAL A 1 79 ? -1.492 8.611 15.742 1.00 96.94 79 VAL A O 1
ATOM 630 N N . LYS A 1 80 ? 0.593 7.910 16.230 1.00 94.69 80 LYS A N 1
ATOM 631 C CA . LYS A 1 80 ? 1.202 9.251 16.351 1.00 94.69 80 LYS A CA 1
ATOM 632 C C . LYS A 1 80 ? 2.364 9.482 15.388 1.00 94.69 80 LYS A C 1
ATOM 634 O O . LYS A 1 80 ? 2.753 10.624 15.171 1.00 94.69 80 LYS A O 1
ATOM 639 N N . THR A 1 81 ? 2.929 8.410 14.841 1.00 96.94 81 THR A N 1
ATOM 640 C CA . THR A 1 81 ? 4.113 8.441 13.977 1.00 96.94 81 THR A CA 1
ATOM 641 C C . THR A 1 81 ? 3.854 7.682 12.679 1.00 96.94 81 THR A C 1
ATOM 643 O O . THR A 1 81 ? 2.955 6.838 12.598 1.00 96.94 81 THR A O 1
ATOM 646 N N . ILE A 1 82 ? 4.657 7.965 11.653 1.00 96.12 82 ILE A N 1
ATOM 647 C CA . ILE A 1 82 ? 4.605 7.242 10.377 1.00 96.12 82 ILE A CA 1
ATOM 648 C C . ILE A 1 82 ? 4.987 5.770 10.587 1.00 96.12 82 ILE A C 1
ATOM 650 O O . ILE A 1 82 ? 4.406 4.882 9.966 1.00 96.12 82 ILE A O 1
ATOM 654 N N . GLU A 1 83 ? 5.929 5.491 11.483 1.00 95.38 83 GLU A N 1
ATOM 655 C CA . GLU A 1 83 ? 6.392 4.149 11.823 1.00 95.38 83 GLU A CA 1
ATOM 656 C C . GLU A 1 83 ? 5.277 3.321 12.468 1.00 95.38 83 GLU A C 1
ATOM 658 O O . GLU A 1 83 ? 5.057 2.173 12.074 1.00 95.38 83 GLU A O 1
ATOM 663 N N . ASP A 1 84 ? 4.519 3.910 13.400 1.00 95.75 84 ASP A N 1
ATOM 664 C CA . ASP A 1 84 ? 3.352 3.259 14.000 1.00 95.75 84 ASP A CA 1
ATOM 665 C C . ASP A 1 84 ? 2.290 2.948 12.944 1.00 95.75 84 ASP A C 1
ATOM 667 O O . ASP A 1 84 ? 1.735 1.847 12.927 1.00 95.75 84 ASP A O 1
ATOM 671 N N . LEU A 1 85 ? 2.040 3.888 12.029 1.00 96.38 85 LEU A N 1
ATOM 672 C CA . LEU A 1 85 ? 1.085 3.705 10.942 1.00 96.38 85 LEU A CA 1
ATOM 673 C C . LEU A 1 85 ? 1.505 2.570 10.004 1.00 96.38 85 LEU A C 1
ATOM 675 O O . LEU A 1 85 ? 0.708 1.681 9.703 1.00 96.38 85 LEU A O 1
ATOM 679 N N . LYS A 1 86 ? 2.776 2.561 9.584 1.00 95.62 86 LYS A N 1
ATOM 680 C CA . LYS A 1 86 ? 3.364 1.489 8.768 1.00 95.62 86 LYS A CA 1
ATOM 681 C C . LYS A 1 86 ? 3.243 0.136 9.464 1.00 95.62 86 LYS A C 1
ATOM 683 O O . LYS A 1 86 ? 2.875 -0.843 8.814 1.00 95.62 86 LYS A O 1
ATOM 688 N N . ARG A 1 87 ? 3.500 0.080 10.776 1.00 96.44 87 ARG A N 1
ATOM 689 C CA . ARG A 1 87 ? 3.349 -1.139 11.580 1.00 96.44 87 ARG A CA 1
ATOM 690 C C . ARG A 1 87 ? 1.899 -1.616 11.595 1.00 96.44 87 ARG A C 1
ATOM 692 O O . ARG A 1 87 ? 1.658 -2.772 11.272 1.00 96.44 87 ARG A O 1
ATOM 699 N N . VAL A 1 88 ? 0.936 -0.743 11.891 1.00 96.56 88 VAL A N 1
ATOM 700 C CA . VAL A 1 88 ? -0.495 -1.101 11.910 1.00 96.56 88 VAL A CA 1
ATOM 701 C C . VAL A 1 88 ? -0.973 -1.585 10.536 1.00 96.56 88 VAL A C 1
ATOM 703 O O . VAL A 1 88 ? -1.680 -2.592 10.455 1.00 96.56 88 VAL A O 1
ATOM 706 N N . ILE A 1 89 ? -0.539 -0.927 9.455 1.00 96.75 89 ILE A N 1
ATOM 707 C CA . ILE A 1 89 ? -0.809 -1.361 8.077 1.00 96.75 89 ILE A CA 1
ATOM 708 C C . ILE A 1 89 ? -0.263 -2.764 7.842 1.00 96.75 89 ILE A C 1
ATOM 710 O O . ILE A 1 89 ? -1.005 -3.655 7.434 1.00 96.75 89 ILE A O 1
ATOM 714 N N . ASN A 1 90 ? 1.008 -2.989 8.171 1.00 95.12 90 ASN A N 1
ATOM 715 C CA . ASN A 1 90 ? 1.628 -4.291 7.992 1.00 95.12 90 ASN A CA 1
ATOM 716 C C . ASN A 1 90 ? 1.074 -5.371 8.940 1.00 95.12 90 ASN A C 1
ATOM 718 O O . ASN A 1 90 ? 1.135 -6.548 8.618 1.00 95.12 90 ASN A O 1
ATOM 722 N N . GLU A 1 91 ? 0.512 -5.045 10.096 1.00 96.31 91 GLU A N 1
ATOM 723 C CA . GLU A 1 91 ? -0.099 -6.055 10.970 1.00 96.31 91 GLU A CA 1
ATOM 724 C C . GLU A 1 91 ? -1.473 -6.503 10.452 1.00 96.31 91 GLU A C 1
ATOM 726 O O . GLU A 1 91 ? -1.811 -7.687 10.515 1.00 96.31 91 GLU A O 1
ATOM 731 N N . HIS A 1 92 ? -2.274 -5.575 9.921 1.00 97.50 92 HIS A N 1
ATOM 732 C CA . HIS A 1 92 ? -3.711 -5.806 9.757 1.00 97.50 92 HIS A CA 1
ATOM 733 C C . HIS A 1 92 ? -4.235 -5.702 8.329 1.00 97.50 92 HIS A C 1
ATOM 735 O O . HIS A 1 92 ? -5.316 -6.235 8.065 1.00 97.50 92 HIS A O 1
ATOM 741 N N . PHE A 1 93 ? -3.485 -5.110 7.398 1.00 97.88 93 PHE A N 1
ATOM 742 C CA . PHE A 1 93 ? -3.968 -4.841 6.045 1.00 97.88 93 PHE A CA 1
ATOM 743 C C . PHE A 1 93 ? -3.063 -5.402 4.942 1.00 97.88 93 PHE A C 1
ATOM 745 O O . PHE A 1 93 ? -1.843 -5.466 5.072 1.00 97.88 93 PHE A O 1
ATOM 752 N N . ILE A 1 94 ? -3.676 -5.805 3.834 1.00 97.44 94 ILE A N 1
ATOM 753 C CA . ILE A 1 94 ? -3.007 -6.000 2.546 1.00 97.44 94 ILE A CA 1
ATOM 754 C C . ILE A 1 94 ? -3.416 -4.875 1.604 1.00 97.44 94 ILE A C 1
ATOM 756 O O . ILE A 1 94 ? -4.529 -4.354 1.688 1.00 97.44 94 ILE A O 1
ATOM 760 N N . ILE A 1 95 ? -2.525 -4.534 0.681 1.00 98.19 95 ILE A N 1
ATOM 761 C CA . ILE A 1 95 ? -2.839 -3.657 -0.443 1.00 98.19 95 ILE A CA 1
ATOM 762 C C . ILE A 1 95 ? -2.619 -4.480 -1.701 1.00 98.19 95 ILE A C 1
ATOM 764 O O . ILE A 1 95 ? -1.519 -4.985 -1.911 1.00 98.19 95 ILE A O 1
ATOM 768 N N . SER A 1 96 ? -3.665 -4.643 -2.501 1.00 97.75 96 SER A N 1
ATOM 769 C CA . SER A 1 96 ? -3.626 -5.363 -3.768 1.00 97.75 96 SER A CA 1
ATOM 770 C C . SER A 1 96 ? -3.690 -4.386 -4.931 1.00 97.75 96 SER A C 1
ATOM 772 O O . SER A 1 96 ? -4.398 -3.380 -4.847 1.00 97.75 96 SER A O 1
ATOM 774 N N . ILE A 1 97 ? -2.997 -4.708 -6.016 1.00 97.75 97 ILE A N 1
ATOM 775 C CA . ILE A 1 97 ? -2.971 -3.915 -7.246 1.00 97.75 97 ILE A CA 1
ATOM 776 C C . ILE A 1 97 ? -2.933 -4.839 -8.464 1.00 97.75 97 ILE A C 1
ATOM 778 O O . ILE A 1 97 ? -2.609 -6.020 -8.359 1.00 97.75 97 ILE A O 1
ATOM 782 N N . THR A 1 98 ? -3.178 -4.270 -9.631 1.00 96.12 98 THR A N 1
ATOM 783 C CA . THR A 1 98 ? -2.896 -4.868 -10.929 1.00 96.12 98 THR A CA 1
ATOM 784 C C . THR A 1 98 ? -1.761 -4.082 -11.577 1.00 96.12 98 THR A C 1
ATOM 786 O O . THR A 1 98 ? -1.883 -2.887 -11.860 1.00 96.12 98 THR A O 1
ATOM 789 N N . ALA A 1 99 ? -0.633 -4.754 -11.783 1.00 92.44 99 ALA A N 1
ATOM 790 C CA . ALA A 1 99 ? 0.517 -4.217 -12.489 1.00 92.44 99 ALA A CA 1
ATOM 791 C C . ALA A 1 99 ? 0.394 -4.503 -13.990 1.00 92.44 99 ALA A C 1
ATOM 793 O O . ALA A 1 99 ? 0.032 -5.600 -14.415 1.00 92.44 99 ALA A O 1
ATOM 794 N N . LEU A 1 100 ? 0.716 -3.496 -14.792 1.00 90.00 100 LEU A N 1
ATOM 795 C CA . LEU A 1 100 ? 0.750 -3.545 -16.245 1.00 90.00 100 LEU A CA 1
ATOM 796 C C . LEU A 1 100 ? 2.202 -3.754 -16.648 1.00 90.00 100 LEU A C 1
ATOM 798 O O . LEU A 1 100 ? 2.952 -2.794 -16.777 1.00 90.00 100 LEU A O 1
ATOM 802 N N . ARG A 1 101 ? 2.634 -5.008 -16.771 1.00 83.62 101 ARG A N 1
ATOM 803 C CA . ARG A 1 101 ? 4.035 -5.333 -17.043 1.00 83.62 101 ARG A CA 1
ATOM 804 C C . ARG A 1 101 ? 4.347 -5.119 -18.527 1.00 83.62 101 ARG A C 1
ATOM 806 O O . ARG A 1 101 ? 3.911 -5.935 -19.354 1.00 83.62 101 ARG A O 1
ATOM 813 N N . PRO A 1 102 ? 5.130 -4.082 -18.887 1.00 72.12 102 PRO A N 1
ATOM 814 C CA . PRO A 1 102 ? 5.627 -3.952 -20.244 1.00 72.12 102 PRO A CA 1
ATOM 815 C C . PRO A 1 102 ? 6.660 -5.052 -20.486 1.00 72.12 102 PRO A C 1
ATOM 817 O O . PRO A 1 102 ? 7.485 -5.360 -19.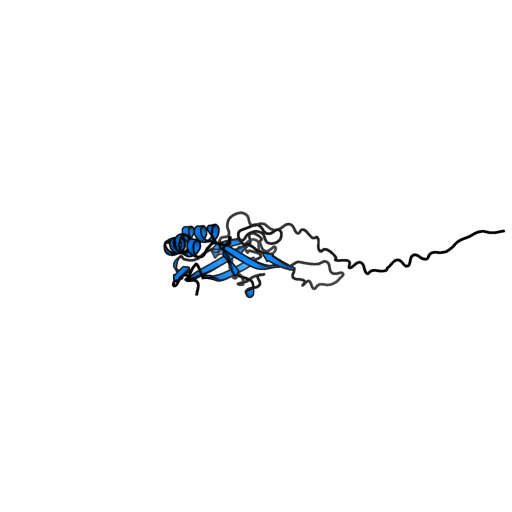622 1.00 72.12 102 PRO A O 1
ATOM 820 N N . HIS A 1 103 ? 6.641 -5.657 -21.663 1.00 66.06 103 HIS A N 1
ATOM 821 C CA . HIS A 1 103 ? 7.735 -6.514 -22.100 1.00 66.06 103 HIS A CA 1
ATOM 822 C C . HIS A 1 103 ? 7.965 -6.322 -23.603 1.00 66.06 103 HIS A C 1
ATOM 824 O O . HIS A 1 103 ? 7.110 -5.833 -24.342 1.00 66.06 103 HIS A O 1
ATOM 830 N N . SER A 1 104 ? 9.151 -6.719 -24.051 1.00 52.81 104 SER A N 1
ATOM 831 C CA . SER A 1 104 ? 9.521 -6.753 -25.462 1.00 52.81 104 SER A CA 1
ATOM 832 C C . SER A 1 104 ? 9.359 -8.188 -25.965 1.00 52.81 104 SER A C 1
ATOM 834 O O . SER A 1 104 ? 10.128 -9.061 -25.574 1.00 52.81 104 SER A O 1
ATOM 836 N N . GLY A 1 105 ? 8.326 -8.461 -26.764 1.00 50.88 105 GLY A N 1
ATOM 837 C CA . GLY A 1 105 ? 8.163 -9.756 -27.439 1.00 50.88 105 GLY A CA 1
ATOM 838 C C . GLY A 1 105 ? 9.094 -9.901 -28.650 1.00 50.88 105 GLY A C 1
ATOM 839 O O . GLY A 1 105 ? 9.554 -8.902 -29.196 1.00 50.88 105 GLY A O 1
ATOM 840 N N . TRP A 1 106 ? 9.350 -11.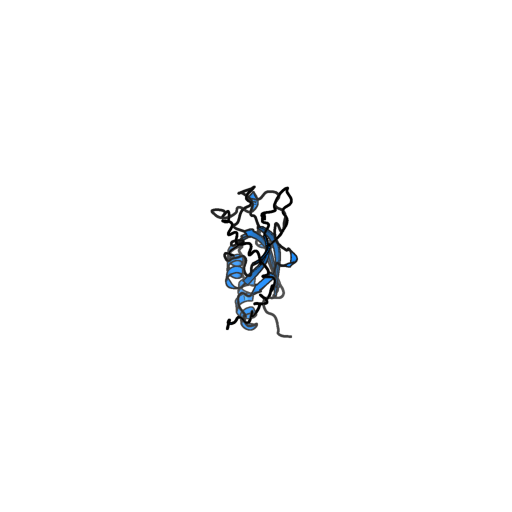134 -29.094 1.00 39.81 106 TRP A N 1
ATOM 841 C CA . TRP A 1 106 ? 9.972 -11.392 -30.397 1.00 39.81 106 TRP A CA 1
ATOM 842 C C . TRP A 1 106 ? 8.902 -11.272 -31.487 1.00 39.81 106 TRP A C 1
ATOM 844 O O . TRP A 1 106 ? 7.983 -12.084 -31.540 1.00 39.81 106 TRP A O 1
ATOM 854 N N . GLY A 1 107 ? 9.004 -10.241 -32.322 1.00 39.59 107 GLY A N 1
ATOM 855 C CA . GLY A 1 107 ? 8.278 -10.145 -33.585 1.00 39.59 107 GLY A CA 1
ATOM 856 C C . GLY A 1 107 ? 9.277 -10.237 -34.730 1.00 39.59 107 GLY A C 1
ATOM 857 O O . GLY A 1 107 ? 10.273 -9.509 -34.729 1.00 39.59 107 GLY A O 1
ATOM 858 N N . ASP A 1 108 ? 9.027 -11.140 -35.676 1.00 41.59 108 ASP A N 1
ATOM 859 C CA . ASP A 1 108 ? 9.793 -11.250 -36.915 1.00 41.59 108 ASP A CA 1
ATOM 860 C C . ASP A 1 108 ? 9.702 -9.937 -37.698 1.00 41.59 108 ASP A C 1
ATOM 862 O O . ASP A 1 108 ? 8.654 -9.602 -38.240 1.00 41.59 108 ASP A O 1
ATOM 866 N N . GLY A 1 109 ? 10.820 -9.212 -37.765 1.00 40.12 109 GLY A N 1
ATOM 867 C CA . GLY A 1 109 ? 11.027 -8.105 -38.696 1.00 40.12 109 GLY A CA 1
ATOM 868 C C . GLY A 1 109 ? 10.244 -6.825 -38.380 1.00 40.12 109 GLY A C 1
ATOM 869 O O . GLY A 1 109 ? 9.035 -6.751 -38.534 1.00 40.12 109 GLY A O 1
ATOM 870 N N . TYR A 1 110 ? 10.982 -5.758 -38.069 1.00 38.50 110 TYR A N 1
ATOM 871 C CA . TYR A 1 110 ? 10.511 -4.366 -38.077 1.00 38.50 110 TYR A CA 1
ATOM 872 C C . TYR A 1 110 ? 9.470 -3.984 -37.003 1.00 38.50 110 TYR A C 1
ATOM 874 O O . TYR A 1 110 ? 8.286 -3.820 -37.256 1.00 38.50 110 TYR A O 1
ATOM 882 N N . ALA A 1 111 ? 9.991 -3.735 -35.796 1.00 47.44 111 ALA A N 1
ATOM 883 C CA . ALA A 1 111 ? 9.601 -2.649 -34.890 1.00 47.44 111 ALA A CA 1
ATOM 884 C C . ALA A 1 111 ? 8.101 -2.288 -34.787 1.00 47.44 111 ALA A C 1
ATOM 886 O O . ALA A 1 111 ? 7.652 -1.342 -35.425 1.00 47.44 111 ALA A O 1
ATOM 887 N N . GLN A 1 112 ? 7.390 -2.936 -33.857 1.00 42.06 112 GLN A N 1
ATOM 888 C CA . GLN A 1 112 ? 6.509 -2.282 -32.872 1.00 42.06 112 GLN A CA 1
ATOM 889 C C . GLN A 1 112 ? 6.063 -3.309 -31.815 1.00 42.06 112 GLN A C 1
ATOM 891 O O . GLN A 1 112 ? 5.213 -4.163 -32.042 1.00 42.06 112 GLN A O 1
ATOM 896 N N . PHE A 1 113 ? 6.696 -3.240 -30.646 1.00 45.44 113 PHE A N 1
ATOM 897 C CA . PHE A 1 113 ? 6.297 -3.955 -29.432 1.00 45.44 113 PHE A CA 1
ATOM 898 C C . PHE A 1 113 ? 5.051 -3.281 -28.863 1.00 45.44 113 PHE A C 1
ATOM 900 O O . PHE A 1 113 ? 5.052 -2.059 -28.860 1.00 45.44 113 PHE A O 1
ATOM 907 N N . ASN A 1 114 ? 4.048 -4.022 -28.375 1.00 51.78 114 ASN A N 1
ATOM 908 C CA . ASN A 1 114 ? 3.093 -3.565 -27.346 1.00 51.78 114 ASN A CA 1
ATOM 909 C C . ASN A 1 114 ? 2.128 -4.707 -26.961 1.00 51.78 114 ASN A C 1
ATOM 911 O O . ASN A 1 114 ? 0.931 -4.615 -27.217 1.00 51.78 114 ASN A O 1
ATOM 915 N N . HIS A 1 115 ? 2.608 -5.799 -26.348 1.00 57.53 115 HIS A N 1
ATOM 916 C CA . HIS A 1 115 ? 1.713 -6.535 -25.447 1.00 57.53 115 HIS A CA 1
ATOM 917 C C . HIS A 1 115 ? 2.022 -6.132 -24.002 1.00 57.53 115 HIS A C 1
ATOM 919 O O . HIS A 1 115 ? 3.161 -5.833 -23.644 1.00 57.53 115 HIS A O 1
ATOM 925 N N . ILE A 1 116 ? 0.982 -6.026 -23.185 1.00 71.88 116 ILE A N 1
ATOM 926 C CA . ILE A 1 116 ? 1.073 -5.678 -21.769 1.00 71.88 116 ILE A CA 1
ATOM 927 C C . ILE A 1 116 ? 0.563 -6.902 -21.024 1.00 71.88 116 ILE A C 1
ATOM 929 O O . ILE A 1 116 ? -0.563 -7.337 -21.264 1.00 71.88 116 ILE A O 1
ATOM 933 N N . HIS A 1 117 ? 1.387 -7.481 -20.152 1.00 81.12 117 HIS A N 1
ATOM 934 C CA . HIS A 1 117 ? 0.895 -8.523 -19.256 1.00 81.12 117 HIS A CA 1
ATOM 935 C C . HIS A 1 117 ? 0.194 -7.873 -18.071 1.00 81.12 117 HIS A C 1
ATOM 937 O O . HIS A 1 117 ? 0.699 -6.919 -17.482 1.00 81.12 117 HIS A O 1
ATOM 943 N N . ILE A 1 118 ? -0.970 -8.411 -17.731 1.00 87.25 118 ILE A N 1
ATOM 944 C CA . ILE A 1 118 ? -1.734 -8.012 -16.557 1.00 87.25 118 ILE A CA 1
ATOM 945 C C . ILE A 1 118 ? -1.319 -8.943 -15.422 1.00 87.25 118 ILE A C 1
ATOM 947 O O . ILE A 1 118 ? -1.582 -10.141 -15.475 1.00 87.25 118 ILE A O 1
ATOM 951 N N . GLU A 1 119 ? -0.659 -8.388 -14.412 1.00 89.25 119 GLU A N 1
ATOM 952 C CA . GLU A 1 119 ? -0.155 -9.123 -13.255 1.00 89.25 119 GLU A CA 1
ATOM 953 C C . GLU A 1 119 ? -0.964 -8.711 -12.019 1.00 89.25 119 GLU A C 1
ATOM 955 O O . GLU A 1 119 ? -0.955 -7.545 -11.618 1.00 89.25 119 GLU A O 1
ATOM 960 N N . ASN A 1 120 ? -1.676 -9.652 -11.400 1.00 93.06 120 ASN A N 1
ATOM 961 C CA . ASN A 1 120 ? -2.436 -9.378 -10.181 1.00 93.06 120 ASN A CA 1
ATOM 962 C C . ASN A 1 120 ? -1.539 -9.562 -8.959 1.00 93.06 120 ASN A C 1
ATOM 964 O O . ASN A 1 120 ? -1.125 -10.673 -8.645 1.00 93.06 120 ASN A O 1
ATOM 968 N N . ILE A 1 121 ? -1.280 -8.473 -8.243 1.00 95.00 121 ILE A N 1
ATOM 969 C CA . ILE A 1 121 ? -0.430 -8.453 -7.057 1.00 95.00 121 ILE A CA 1
ATOM 970 C C . ILE A 1 121 ? -1.341 -8.444 -5.824 1.00 95.00 121 ILE A C 1
ATOM 972 O O . ILE A 1 121 ? -1.915 -7.402 -5.498 1.00 95.00 121 ILE A O 1
ATOM 976 N N . PRO A 1 122 ? -1.508 -9.575 -5.116 1.00 94.81 122 PRO A N 1
ATOM 977 C CA . PRO A 1 122 ? -2.450 -9.665 -3.999 1.00 94.81 122 PRO A CA 1
ATOM 978 C C . PRO A 1 122 ? -1.988 -8.881 -2.765 1.00 94.81 122 PRO A C 1
ATOM 980 O O . PRO A 1 122 ? -2.809 -8.478 -1.944 1.00 94.81 122 PRO A O 1
ATOM 983 N N . ASN A 1 123 ? -0.678 -8.668 -2.620 1.00 96.69 123 ASN A N 1
ATOM 984 C CA . ASN A 1 123 ? -0.105 -7.891 -1.533 1.00 96.69 123 ASN A CA 1
ATOM 985 C C . ASN A 1 123 ? 1.197 -7.218 -1.979 1.00 96.69 123 ASN A C 1
ATOM 987 O O . ASN A 1 123 ? 2.208 -7.891 -2.160 1.00 96.69 123 ASN A O 1
ATOM 991 N N . VAL A 1 124 ? 1.188 -5.891 -2.093 1.00 96.56 124 VAL A N 1
ATOM 992 C CA . VAL A 1 124 ? 2.358 -5.101 -2.507 1.00 96.56 124 VAL A CA 1
ATOM 993 C C . VAL A 1 124 ? 3.550 -5.218 -1.555 1.00 96.56 124 VAL A C 1
ATOM 995 O O . VAL A 1 124 ? 4.663 -4.909 -1.953 1.00 96.56 124 VAL A O 1
ATOM 998 N N . PHE A 1 125 ? 3.358 -5.659 -0.309 1.00 95.50 125 PHE A N 1
ATOM 999 C CA . PHE A 1 125 ? 4.449 -5.795 0.665 1.00 95.50 125 PHE A CA 1
ATOM 1000 C C . PHE A 1 125 ? 5.238 -7.105 0.545 1.00 95.50 125 PHE A C 1
ATOM 1002 O O . PHE A 1 125 ? 6.215 -7.286 1.267 1.00 95.50 125 PHE A O 1
ATOM 1009 N N . LEU A 1 126 ? 4.808 -8.030 -0.315 1.00 94.31 126 LEU A N 1
ATOM 1010 C CA . LEU A 1 126 ? 5.460 -9.321 -0.526 1.00 94.31 126 LEU A CA 1
ATOM 1011 C C . LEU A 1 126 ? 6.062 -9.383 -1.926 1.00 94.31 126 LEU A C 1
ATOM 1013 O O . LEU A 1 126 ? 5.576 -8.727 -2.849 1.00 94.31 126 LEU A O 1
ATOM 1017 N N . ASP A 1 127 ? 7.117 -10.179 -2.087 1.00 90.62 127 ASP A N 1
ATOM 1018 C CA . ASP A 1 127 ? 7.708 -10.385 -3.402 1.00 90.62 127 ASP A CA 1
ATOM 1019 C C . ASP A 1 127 ? 6.721 -11.098 -4.322 1.00 90.62 127 ASP A C 1
ATOM 1021 O O . ASP A 1 127 ? 6.297 -12.226 -4.071 1.00 90.62 127 ASP A O 1
ATOM 1025 N N . HIS A 1 128 ? 6.368 -10.420 -5.411 1.00 89.69 128 HIS A N 1
ATOM 1026 C CA . HIS A 1 128 ? 5.710 -11.039 -6.546 1.00 89.69 128 HIS A CA 1
ATOM 1027 C C . HIS A 1 128 ? 6.760 -11.539 -7.528 1.00 89.69 128 HIS A C 1
ATOM 1029 O O . HIS A 1 128 ? 7.709 -10.815 -7.842 1.00 89.69 128 HIS A O 1
ATOM 1035 N N . GLU A 1 129 ? 6.527 -12.719 -8.094 1.00 83.50 129 GLU A N 1
ATOM 1036 C CA . GLU A 1 129 ? 7.440 -13.374 -9.030 1.00 83.50 129 GLU A CA 1
ATOM 1037 C C . GLU A 1 129 ? 7.837 -12.518 -10.236 1.00 83.50 129 GLU A C 1
ATOM 1039 O O . GLU A 1 129 ? 8.882 -12.798 -10.807 1.00 83.50 129 GLU A O 1
ATOM 1044 N N . LYS A 1 130 ? 7.036 -11.506 -10.618 1.00 81.69 130 LYS A N 1
ATOM 1045 C CA . LYS A 1 130 ? 7.226 -10.647 -11.812 1.00 81.69 130 LYS A CA 1
ATOM 1046 C C . LYS A 1 130 ? 7.430 -9.148 -11.550 1.00 81.69 130 LYS A C 1
ATOM 1048 O O . LYS A 1 130 ? 7.835 -8.409 -12.447 1.00 81.69 130 LYS A O 1
ATOM 1053 N N . VAL A 1 131 ? 7.125 -8.679 -10.341 1.00 85.06 131 VAL A N 1
ATOM 1054 C CA . VAL A 1 131 ? 7.068 -7.237 -10.015 1.00 85.06 131 VAL A CA 1
ATOM 1055 C C . VAL A 1 131 ? 7.951 -6.884 -8.814 1.00 85.06 131 VAL A C 1
ATOM 1057 O O . VAL A 1 131 ? 8.407 -5.743 -8.721 1.00 85.06 131 VAL A O 1
ATOM 1060 N N . LEU A 1 132 ? 8.291 -7.877 -7.978 1.00 89.50 132 LEU A N 1
ATOM 1061 C CA . LEU A 1 132 ? 8.909 -7.717 -6.657 1.00 89.50 132 LEU A CA 1
ATOM 1062 C C . LEU A 1 132 ? 8.029 -6.901 -5.699 1.00 89.50 132 LEU A C 1
ATOM 1064 O O . LEU A 1 132 ? 7.002 -6.343 -6.089 1.00 89.50 132 LEU A O 1
ATOM 1068 N N . HIS A 1 133 ? 8.408 -6.859 -4.425 1.00 93.88 133 HIS A N 1
ATOM 1069 C CA . HIS A 1 133 ? 7.683 -6.064 -3.440 1.00 93.88 133 HIS A CA 1
ATOM 1070 C C . HIS A 1 133 ? 7.832 -4.553 -3.679 1.00 93.88 133 HIS A C 1
ATOM 1072 O O . HIS A 1 133 ? 8.772 -4.064 -4.318 1.00 93.88 133 HIS A O 1
ATOM 1078 N N . PHE A 1 134 ? 6.900 -3.802 -3.106 1.00 97.06 134 PHE A N 1
ATOM 1079 C CA . PHE A 1 134 ? 6.876 -2.351 -3.074 1.00 97.06 134 PHE A CA 1
ATOM 1080 C C . PHE A 1 134 ? 7.324 -1.837 -1.714 1.00 97.06 134 PHE A C 1
ATOM 1082 O O . PHE A 1 134 ? 7.021 -2.401 -0.661 1.00 97.06 134 PHE A O 1
ATOM 1089 N N . GLN A 1 135 ? 7.998 -0.697 -1.743 1.00 96.88 135 GLN A N 1
ATOM 1090 C CA . GLN A 1 135 ? 8.262 0.109 -0.565 1.00 96.88 135 GLN A CA 1
ATOM 1091 C C . GLN A 1 135 ? 7.177 1.170 -0.437 1.00 96.88 135 GLN A C 1
ATOM 1093 O O . GLN A 1 135 ? 6.787 1.768 -1.436 1.00 96.88 135 GLN A O 1
ATOM 1098 N N . MET A 1 136 ? 6.697 1.398 0.785 1.00 97.25 136 MET A N 1
ATOM 1099 C CA . MET A 1 136 ? 5.697 2.422 1.082 1.00 97.25 136 MET A CA 1
ATOM 1100 C C . MET A 1 136 ? 6.348 3.648 1.720 1.00 97.25 136 MET A C 1
ATOM 1102 O O . MET A 1 136 ? 7.092 3.542 2.706 1.00 97.25 136 MET A O 1
ATOM 1106 N N . HIS A 1 137 ? 5.992 4.816 1.206 1.00 96.62 137 HIS A N 1
ATOM 1107 C CA . HIS A 1 137 ? 6.364 6.116 1.736 1.00 96.62 137 HIS A CA 1
ATOM 1108 C C . HIS A 1 137 ? 5.117 6.947 2.046 1.00 96.62 137 HIS A C 1
ATOM 1110 O O . HIS A 1 137 ? 4.120 6.901 1.329 1.00 96.62 137 HIS A O 1
ATOM 1116 N N . ILE A 1 138 ? 5.178 7.685 3.148 1.00 95.75 138 ILE A N 1
ATOM 1117 C CA . ILE A 1 138 ? 4.128 8.587 3.615 1.00 95.75 138 ILE A CA 1
ATOM 1118 C C . ILE A 1 138 ? 4.856 9.887 3.931 1.00 95.75 138 ILE A C 1
ATOM 1120 O O . ILE A 1 138 ? 5.737 9.871 4.786 1.00 95.75 138 ILE A O 1
ATOM 1124 N N . ASP A 1 139 ? 4.522 10.968 3.225 1.00 92.06 139 ASP A N 1
ATOM 1125 C CA . ASP A 1 139 ? 5.277 12.227 3.322 1.00 92.06 139 ASP A CA 1
ATOM 1126 C C . ASP A 1 139 ? 5.156 12.868 4.717 1.00 92.06 139 ASP A C 1
ATOM 1128 O O . ASP A 1 139 ? 6.109 13.441 5.235 1.00 92.06 139 ASP A O 1
ATOM 1132 N N . SER A 1 140 ? 3.973 12.773 5.332 1.00 94.06 140 SER A N 1
ATOM 1133 C CA . SER A 1 140 ? 3.663 13.349 6.643 1.00 94.06 140 SER A CA 1
ATOM 1134 C C . SER A 1 140 ? 2.560 12.552 7.334 1.00 94.06 140 SER A C 1
ATOM 1136 O O . SER A 1 140 ? 1.674 12.006 6.674 1.00 94.06 140 SER A O 1
ATOM 1138 N N . ILE A 1 141 ? 2.572 12.527 8.669 1.00 93.88 141 ILE A N 1
ATOM 1139 C CA . ILE A 1 141 ? 1.492 11.929 9.464 1.00 93.88 141 ILE A CA 1
ATOM 1140 C C . ILE A 1 141 ? 0.146 12.644 9.260 1.00 93.88 141 ILE A C 1
ATOM 1142 O O . ILE A 1 141 ? -0.903 12.034 9.418 1.00 93.88 141 ILE A O 1
ATOM 1146 N N . GLU A 1 142 ? 0.154 13.907 8.830 1.00 93.00 142 GLU A N 1
ATOM 1147 C CA . GLU A 1 142 ? -1.061 14.674 8.515 1.00 93.00 142 GLU A CA 1
ATOM 1148 C C . GLU A 1 142 ? -1.827 14.118 7.300 1.00 93.00 142 GLU A C 1
ATOM 1150 O O . GLU A 1 142 ? -3.023 14.368 7.145 1.00 93.00 142 GLU A O 1
ATOM 1155 N N . ASN A 1 143 ? -1.167 13.304 6.466 1.00 92.00 143 ASN A N 1
ATOM 1156 C CA . ASN A 1 143 ? -1.790 12.590 5.347 1.00 92.00 143 ASN A CA 1
ATOM 1157 C C . ASN A 1 143 ? -2.601 11.359 5.789 1.00 92.00 143 ASN A C 1
ATOM 1159 O O . ASN A 1 143 ? -3.116 10.623 4.942 1.00 92.00 143 ASN A O 1
ATOM 1163 N N . PHE A 1 144 ? -2.697 11.116 7.096 1.00 96.25 144 PHE A N 1
ATOM 1164 C CA . PHE A 1 144 ? -3.488 10.061 7.706 1.00 96.25 144 PHE A CA 1
ATOM 1165 C C . PHE A 1 144 ? -4.638 10.651 8.524 1.00 96.25 144 PHE A C 1
ATOM 1167 O O . PHE A 1 144 ? -4.460 11.583 9.306 1.00 96.25 144 PHE A O 1
ATOM 1174 N N . LYS A 1 145 ? -5.829 10.069 8.370 1.00 96.50 145 LYS A N 1
ATOM 1175 C CA . LYS A 1 145 ? -7.016 10.402 9.161 1.00 96.50 145 LYS A CA 1
ATOM 1176 C C . LYS A 1 145 ? -7.757 9.138 9.564 1.00 96.50 145 LYS A C 1
ATOM 1178 O O . LYS A 1 145 ? -7.875 8.198 8.776 1.00 96.50 145 LYS A O 1
ATOM 1183 N N . PHE A 1 146 ? -8.309 9.149 10.772 1.00 96.25 146 PHE A N 1
ATOM 1184 C CA . PHE A 1 146 ? -9.205 8.105 11.249 1.00 96.25 146 PHE A CA 1
ATOM 1185 C C . PHE A 1 146 ? -10.435 8.719 11.914 1.00 96.25 146 PHE A C 1
ATOM 1187 O O . PHE A 1 146 ? -10.382 9.182 13.051 1.00 96.25 146 PHE A O 1
ATOM 1194 N N . GLU A 1 147 ? -11.548 8.723 11.186 1.00 94.00 147 GLU A N 1
ATOM 1195 C CA . GLU A 1 147 ? -12.804 9.356 11.593 1.00 94.00 147 GLU A CA 1
ATOM 1196 C C . GLU A 1 147 ? -13.968 8.429 11.246 1.00 94.00 147 GLU A C 1
ATOM 1198 O O . GLU A 1 147 ? -13.966 7.805 10.187 1.00 94.00 147 GLU A O 1
ATOM 1203 N N . ASN A 1 148 ? -14.972 8.324 12.122 1.00 92.38 148 ASN A N 1
ATOM 1204 C CA . ASN A 1 148 ? -16.159 7.483 11.902 1.00 92.38 148 ASN A CA 1
ATOM 1205 C C . ASN A 1 148 ? -15.828 6.036 11.497 1.00 92.38 148 ASN A C 1
ATOM 1207 O O . ASN A 1 148 ? -16.485 5.465 10.626 1.00 92.38 148 ASN A O 1
ATOM 1211 N N . ASN A 1 149 ? -14.795 5.448 12.111 1.00 93.44 149 ASN A N 1
ATOM 1212 C CA . ASN A 1 149 ? -14.293 4.115 11.771 1.00 93.44 149 ASN A CA 1
ATOM 1213 C C . ASN A 1 149 ? -13.807 3.984 10.320 1.00 93.44 149 ASN A C 1
ATOM 1215 O O . ASN A 1 149 ? -13.762 2.887 9.781 1.00 93.44 149 ASN A O 1
ATOM 1219 N N . ILE A 1 150 ? -13.430 5.078 9.664 1.00 96.06 150 ILE A N 1
ATOM 1220 C CA . ILE A 1 150 ? -12.855 5.069 8.321 1.00 96.06 150 ILE A CA 1
ATOM 1221 C C . ILE A 1 150 ? -11.422 5.572 8.421 1.00 96.06 150 ILE A C 1
ATOM 1223 O O . ILE A 1 150 ? -11.170 6.709 8.817 1.00 96.06 150 ILE A O 1
ATOM 1227 N N . MET A 1 151 ? -10.482 4.709 8.046 1.00 96.38 151 MET A N 1
ATOM 1228 C CA . MET A 1 151 ? -9.090 5.082 7.843 1.00 96.38 151 MET A CA 1
ATOM 1229 C C . MET A 1 151 ? -8.930 5.640 6.433 1.00 96.38 151 MET A C 1
ATOM 1231 O O . MET A 1 151 ? -9.330 4.983 5.471 1.00 96.38 151 MET A O 1
ATOM 1235 N N . ARG A 1 152 ? -8.316 6.819 6.318 1.00 97.81 152 ARG A N 1
ATOM 1236 C CA . ARG A 1 152 ? -7.847 7.417 5.064 1.00 97.81 152 ARG A CA 1
ATOM 1237 C C . ARG A 1 152 ? -6.354 7.681 5.162 1.00 97.81 152 ARG A C 1
ATOM 1239 O O . ARG A 1 152 ? -5.895 8.219 6.168 1.00 97.81 152 ARG A O 1
ATOM 1246 N N . LEU A 1 153 ? -5.607 7.302 4.135 1.00 96.94 153 LEU A N 1
ATOM 1247 C CA . LEU A 1 153 ? -4.166 7.501 4.069 1.00 96.94 153 LEU A CA 1
ATOM 1248 C C . LEU A 1 153 ? -3.732 7.784 2.637 1.00 96.94 153 LEU A C 1
ATOM 1250 O O . LEU A 1 153 ? -3.881 6.926 1.772 1.00 96.94 153 LEU A O 1
ATOM 1254 N N . LYS A 1 154 ? -3.088 8.925 2.411 1.00 97.31 154 LYS A N 1
ATOM 1255 C CA . LYS A 1 154 ? -2.359 9.178 1.168 1.00 97.31 154 LYS A CA 1
ATOM 1256 C C . LYS A 1 154 ? -0.925 8.649 1.268 1.00 97.31 154 LYS A C 1
ATOM 1258 O O . LYS A 1 154 ? -0.163 9.087 2.129 1.00 97.31 154 LYS A O 1
ATOM 1263 N N . ALA A 1 155 ? -0.559 7.708 0.398 1.00 97.38 155 ALA A N 1
ATOM 1264 C CA . ALA A 1 155 ? 0.752 7.059 0.410 1.00 97.38 155 ALA A CA 1
ATOM 1265 C C . ALA A 1 155 ? 1.311 6.839 -1.003 1.00 97.38 155 ALA A C 1
ATOM 1267 O O . ALA A 1 155 ? 0.564 6.685 -1.972 1.00 97.38 155 ALA A O 1
ATOM 1268 N N . LYS A 1 156 ? 2.642 6.804 -1.092 1.00 97.56 156 LYS A N 1
ATOM 1269 C CA . LYS A 1 156 ? 3.423 6.510 -2.297 1.00 97.56 156 LYS A CA 1
ATOM 1270 C C . LYS A 1 156 ? 3.995 5.102 -2.208 1.00 97.56 156 LYS A C 1
ATOM 1272 O O . LYS A 1 156 ? 4.444 4.674 -1.145 1.00 97.56 156 LYS A O 1
ATOM 1277 N N . PHE A 1 157 ? 4.028 4.410 -3.334 1.00 97.88 157 PHE A N 1
ATOM 1278 C CA . PHE A 1 157 ? 4.515 3.046 -3.452 1.00 97.88 157 PHE A CA 1
ATOM 1279 C C . PHE A 1 157 ? 5.446 2.935 -4.651 1.00 97.88 157 PHE A C 1
ATOM 1281 O O . PHE A 1 157 ? 5.111 3.382 -5.745 1.00 97.88 157 PHE A O 1
ATOM 1288 N N . ALA A 1 158 ? 6.605 2.318 -4.443 1.00 97.31 158 ALA A N 1
ATOM 1289 C CA . ALA A 1 158 ? 7.604 2.088 -5.482 1.00 97.31 158 ALA A CA 1
ATOM 1290 C C . ALA A 1 158 ? 8.080 0.636 -5.436 1.00 97.31 158 ALA A C 1
ATOM 1292 O O . ALA A 1 158 ? 8.533 0.173 -4.386 1.00 97.31 158 ALA A O 1
ATOM 1293 N N . SER A 1 159 ? 7.991 -0.086 -6.554 1.00 95.62 159 SER A N 1
ATOM 1294 C CA . SER A 1 159 ? 8.506 -1.457 -6.646 1.00 95.62 159 SER A CA 1
ATOM 1295 C C . SER A 1 159 ? 10.023 -1.484 -6.520 1.00 95.62 159 SER A C 1
ATOM 1297 O O . SER A 1 159 ? 10.702 -0.587 -7.014 1.00 95.62 159 SER A O 1
ATOM 1299 N N . LYS A 1 160 ? 10.588 -2.563 -5.981 1.00 93.94 160 LYS A N 1
ATOM 1300 C CA . LYS A 1 160 ? 12.045 -2.787 -5.985 1.00 93.94 160 LYS A CA 1
ATOM 1301 C C . LYS A 1 160 ? 12.621 -3.097 -7.362 1.00 93.94 160 LYS A C 1
ATOM 1303 O O . LYS A 1 160 ? 13.835 -3.029 -7.539 1.00 93.94 160 LYS A O 1
ATOM 1308 N N . ASN A 1 161 ? 11.766 -3.414 -8.326 1.00 89.44 161 ASN A N 1
ATOM 1309 C CA . ASN A 1 161 ? 12.137 -3.484 -9.729 1.00 89.44 161 ASN A CA 1
ATOM 1310 C C . ASN A 1 161 ? 12.373 -2.062 -10.276 1.00 89.44 161 ASN A C 1
ATOM 1312 O O . ASN A 1 161 ? 11.510 -1.198 -10.096 1.00 89.44 161 ASN A O 1
ATOM 1316 N N . PHE A 1 162 ? 13.519 -1.808 -10.914 1.00 87.31 162 PHE A N 1
ATOM 1317 C CA . PHE A 1 162 ? 13.867 -0.500 -11.486 1.00 87.31 162 PHE A CA 1
ATOM 1318 C C . PHE A 1 162 ? 13.796 -0.476 -13.016 1.00 87.31 162 PHE A C 1
ATOM 1320 O O . PHE A 1 162 ? 13.904 -1.500 -13.692 1.00 87.31 162 PHE A O 1
ATOM 1327 N N . ASP A 1 163 ? 13.632 0.723 -13.571 1.00 80.75 163 ASP A N 1
ATOM 1328 C CA . ASP A 1 163 ? 13.574 0.945 -15.012 1.00 80.75 163 ASP A CA 1
ATOM 1329 C C . ASP A 1 163 ? 14.931 0.655 -15.676 1.00 80.75 163 ASP A C 1
ATOM 1331 O O . ASP A 1 163 ? 15.959 1.222 -15.301 1.00 80.75 163 ASP A O 1
ATOM 1335 N N . LYS A 1 164 ? 14.953 -0.205 -16.702 1.00 79.19 164 LYS A N 1
ATOM 1336 C CA . LYS A 1 164 ? 16.192 -0.571 -17.411 1.00 79.19 164 LYS A CA 1
ATOM 1337 C C . LYS A 1 164 ? 16.938 0.657 -17.950 1.00 79.19 164 LYS A C 1
ATOM 1339 O O . LYS A 1 164 ? 18.168 0.644 -17.981 1.00 79.19 164 LYS A O 1
ATOM 1344 N N . ASN A 1 165 ? 16.207 1.696 -18.349 1.00 79.94 165 ASN A N 1
ATOM 1345 C CA . ASN A 1 165 ? 16.771 2.917 -18.918 1.00 79.94 165 ASN A CA 1
ATOM 1346 C C . ASN A 1 165 ? 17.108 3.965 -17.846 1.00 79.94 165 ASN A C 1
ATOM 1348 O O . ASN A 1 165 ? 17.869 4.890 -18.121 1.00 79.94 165 ASN A O 1
ATOM 1352 N N . ASN A 1 166 ? 16.579 3.823 -16.625 1.00 81.44 166 ASN A N 1
ATOM 1353 C CA . ASN A 1 166 ? 16.851 4.723 -15.509 1.00 81.44 166 ASN A CA 1
ATOM 1354 C C . ASN A 1 166 ? 16.846 3.978 -14.164 1.00 81.44 166 ASN A C 1
ATOM 1356 O O . ASN A 1 166 ? 15.813 3.810 -13.519 1.00 81.44 166 ASN A O 1
ATOM 1360 N N . LYS A 1 167 ? 18.038 3.596 -13.694 1.00 85.12 167 LYS A N 1
ATOM 1361 C CA . LYS A 1 167 ? 18.218 2.815 -12.457 1.00 85.12 167 LYS A CA 1
ATOM 1362 C C . LYS A 1 167 ? 17.793 3.544 -11.176 1.00 85.12 167 LYS A C 1
ATOM 1364 O O . LYS A 1 167 ? 17.654 2.903 -10.136 1.00 85.12 167 LYS A O 1
ATOM 1369 N N . ASN A 1 168 ? 17.592 4.858 -11.258 1.00 85.38 168 ASN A N 1
ATOM 1370 C CA . ASN A 1 168 ? 17.155 5.697 -10.144 1.00 85.38 168 ASN A CA 1
ATOM 1371 C C . ASN A 1 168 ? 15.628 5.842 -10.087 1.00 85.38 168 ASN A C 1
ATOM 1373 O O . ASN A 1 168 ? 15.117 6.553 -9.228 1.00 85.38 168 ASN A O 1
ATOM 1377 N N . GLN A 1 169 ? 14.895 5.188 -10.991 1.00 89.94 169 GLN A N 1
ATOM 1378 C CA . GLN A 1 169 ? 13.440 5.185 -10.983 1.00 89.94 169 GLN A CA 1
ATOM 1379 C C . GLN A 1 169 ? 12.895 3.764 -10.865 1.00 89.94 169 GLN A C 1
ATOM 1381 O O . GLN A 1 169 ? 13.375 2.851 -11.549 1.00 89.94 169 GLN A O 1
ATOM 1386 N N . PRO A 1 170 ? 11.848 3.559 -10.052 1.00 92.94 170 PRO A N 1
ATOM 1387 C CA . PRO A 1 170 ? 11.141 2.295 -10.049 1.00 92.94 170 PRO A CA 1
ATOM 1388 C C . PRO A 1 170 ? 10.466 2.059 -11.406 1.00 92.94 170 PRO A C 1
ATOM 1390 O O . PRO A 1 170 ? 10.060 2.988 -12.120 1.00 92.94 170 PRO A O 1
ATOM 1393 N N . LEU A 1 171 ? 10.335 0.784 -11.766 1.00 91.69 171 LEU A N 1
ATOM 1394 C CA . LEU A 1 171 ? 9.556 0.383 -12.930 1.00 91.69 171 LEU A CA 1
ATOM 1395 C C . LEU A 1 171 ? 8.057 0.579 -12.670 1.00 91.69 171 LEU A C 1
ATOM 1397 O O . LEU A 1 171 ? 7.343 0.973 -13.588 1.00 91.69 171 LEU A O 1
ATOM 1401 N N . TYR A 1 172 ? 7.605 0.362 -11.432 1.00 94.19 172 TYR A N 1
ATOM 1402 C CA . TYR A 1 172 ? 6.217 0.548 -11.014 1.00 94.19 172 TYR A CA 1
ATOM 1403 C C . TYR A 1 172 ? 6.131 1.564 -9.879 1.00 94.19 172 TYR A C 1
ATOM 1405 O O . TYR A 1 172 ? 6.808 1.425 -8.855 1.00 94.19 172 TYR A O 1
ATOM 1413 N N . TYR A 1 173 ? 5.278 2.571 -10.049 1.00 96.62 173 TYR A N 1
ATOM 1414 C CA . TYR A 1 173 ? 5.087 3.631 -9.064 1.00 96.62 173 TYR A CA 1
ATOM 1415 C C . TYR A 1 173 ? 3.638 4.084 -9.015 1.00 96.62 173 TYR A C 1
ATOM 1417 O O . TYR A 1 173 ? 2.992 4.239 -10.050 1.00 96.62 173 TYR A O 1
ATOM 1425 N N . PHE A 1 174 ? 3.141 4.352 -7.813 1.00 97.62 174 PHE A N 1
ATOM 1426 C CA . PHE A 1 174 ? 1.863 5.024 -7.642 1.00 97.62 174 PHE A CA 1
ATOM 1427 C C . PHE A 1 174 ? 1.789 5.789 -6.323 1.00 97.62 174 PHE A C 1
ATOM 1429 O O . PHE A 1 174 ? 2.337 5.382 -5.304 1.00 97.62 174 PHE A O 1
ATOM 1436 N N . GLU A 1 175 ? 1.051 6.889 -6.347 1.00 97.38 175 GLU A N 1
ATOM 1437 C CA . GLU A 1 175 ? 0.602 7.666 -5.204 1.00 97.38 175 GLU A CA 1
ATOM 1438 C C . GLU A 1 175 ? -0.922 7.612 -5.170 1.00 97.38 175 GLU A C 1
ATOM 1440 O O . GLU A 1 175 ? -1.591 8.006 -6.134 1.00 97.38 175 GLU A O 1
ATOM 1445 N N . HIS A 1 176 ? -1.471 7.115 -4.065 1.00 97.44 176 HIS A N 1
ATOM 1446 C CA . HIS A 1 176 ? -2.897 6.847 -3.945 1.00 97.44 176 HIS A CA 1
ATOM 1447 C C . HIS A 1 176 ? -3.418 7.158 -2.542 1.00 97.44 176 HIS A C 1
ATOM 1449 O O . HIS A 1 176 ? -2.707 6.997 -1.548 1.00 97.44 176 HIS A O 1
ATOM 1455 N N . GLU A 1 177 ? -4.676 7.593 -2.471 1.00 97.62 177 GLU A N 1
ATOM 1456 C CA . GLU A 1 177 ? -5.409 7.706 -1.214 1.00 97.62 177 GLU A CA 1
ATOM 1457 C C . GLU A 1 177 ? -6.121 6.382 -0.935 1.00 97.62 177 GLU A C 1
ATOM 1459 O O . GLU A 1 177 ? -7.076 6.005 -1.607 1.00 97.62 177 GLU A O 1
ATOM 1464 N N . LEU A 1 178 ? -5.623 5.649 0.052 1.00 97.12 178 LEU A N 1
ATOM 1465 C CA . LEU A 1 178 ? -6.216 4.414 0.533 1.00 97.12 178 LEU A CA 1
ATOM 1466 C C . LEU A 1 178 ? -7.329 4.747 1.519 1.00 97.12 178 LEU A C 1
ATOM 1468 O O . LEU A 1 178 ? -7.127 5.539 2.440 1.00 97.12 178 LEU A O 1
ATOM 1472 N N . GLN A 1 179 ? -8.476 4.089 1.369 1.00 97.38 179 GLN A N 1
ATOM 1473 C CA . GLN A 1 179 ? -9.595 4.211 2.295 1.00 97.38 179 GLN A CA 1
ATOM 1474 C C . GLN A 1 179 ? -10.119 2.832 2.692 1.00 97.38 179 GLN A C 1
ATOM 1476 O O . GLN A 1 179 ? -10.398 2.000 1.831 1.00 97.38 179 GLN A O 1
ATOM 1481 N N . ILE A 1 180 ? -10.310 2.604 3.992 1.00 96.25 180 ILE A N 1
ATOM 1482 C CA . ILE A 1 180 ? -10.929 1.378 4.506 1.00 96.25 180 ILE A CA 1
ATOM 1483 C C . ILE A 1 180 ? -11.787 1.658 5.737 1.00 96.25 180 ILE A C 1
ATOM 1485 O O . ILE A 1 180 ? -11.396 2.409 6.631 1.00 96.25 180 ILE A O 1
ATOM 1489 N N . LYS A 1 181 ? -12.966 1.032 5.788 1.00 95.69 181 LYS A N 1
ATOM 1490 C CA . LYS A 1 181 ? -13.814 1.006 6.981 1.00 95.69 181 LYS A CA 1
ATOM 1491 C C . LYS A 1 181 ? -13.284 -0.056 7.949 1.00 95.69 181 LYS A C 1
ATOM 1493 O O . LYS A 1 181 ? -13.126 -1.213 7.570 1.00 95.69 181 LYS A O 1
ATOM 1498 N N . VAL A 1 182 ? -13.013 0.348 9.184 1.00 92.81 182 VAL A N 1
ATOM 1499 C CA . VAL A 1 182 ? -12.480 -0.476 10.266 1.00 92.81 182 VAL A CA 1
ATOM 1500 C C . VAL A 1 182 ? -13.502 -0.560 11.384 1.00 92.81 182 VAL A C 1
ATOM 1502 O O . VAL A 1 182 ? -13.568 0.315 12.242 1.00 92.81 182 VAL A O 1
ATOM 1505 N N . GLY A 1 183 ? -14.300 -1.625 11.368 1.00 83.75 183 GLY A N 1
ATOM 1506 C CA . GLY A 1 183 ? -15.397 -1.794 12.310 1.00 83.75 183 GLY A CA 1
ATOM 1507 C C . GLY A 1 183 ? -16.659 -0.993 11.957 1.00 83.75 183 GLY A C 1
ATOM 1508 O O . GLY A 1 183 ? -16.812 -0.454 10.859 1.00 83.75 183 GLY A O 1
ATOM 1509 N N . GLY A 1 184 ? -17.605 -0.953 12.893 1.00 73.75 184 GLY A N 1
ATOM 1510 C CA . GLY A 1 184 ? -18.960 -0.414 12.717 1.00 73.75 184 GLY A CA 1
ATOM 1511 C C . GLY A 1 184 ? -20.033 -1.322 13.322 1.00 73.75 184 GLY A C 1
ATOM 1512 O O . GLY A 1 184 ? -19.774 -2.492 13.584 1.00 73.75 184 GLY A O 1
ATOM 1513 N N . GLN A 1 185 ? -21.228 -0.781 13.574 1.00 58.88 185 GLN A N 1
ATOM 1514 C CA . GLN A 1 185 ? -22.375 -1.607 13.961 1.00 58.88 185 GLN A CA 1
ATOM 1515 C C . GLN A 1 185 ? -22.796 -2.473 12.768 1.00 58.88 185 GLN A C 1
ATOM 1517 O O . GLN A 1 185 ? -22.829 -1.984 11.634 1.00 58.88 185 GLN A O 1
ATOM 1522 N N . ASN A 1 186 ? -23.112 -3.744 13.028 1.00 47.53 186 ASN A N 1
ATOM 1523 C CA . ASN A 1 186 ? -23.972 -4.500 12.125 1.00 47.53 186 ASN A CA 1
ATOM 1524 C C . ASN A 1 186 ? -25.285 -3.714 12.044 1.00 47.53 186 ASN A C 1
ATOM 1526 O O . ASN A 1 186 ? -25.910 -3.484 13.080 1.00 47.53 186 ASN A O 1
ATOM 1530 N N . GLY A 1 187 ? -25.615 -3.217 10.853 1.00 39.16 187 GLY A N 1
ATOM 1531 C CA . GLY A 1 187 ? -26.975 -2.763 10.574 1.00 39.16 187 GLY A CA 1
ATOM 1532 C C . GLY A 1 187 ? -27.938 -3.936 10.639 1.00 39.16 187 GLY A C 1
ATOM 1533 O O . GLY A 1 187 ? -27.489 -5.065 10.325 1.00 39.16 187 GLY A O 1
#

Radius of gyration: 24.64 Å; Cα contacts (8 Å, |Δi|>4): 286; chains: 1; bounding box: 47×80×73 Å